Protein AF-A0A918YUW7-F1 (afdb_monomer)

Structure (mmCIF, N/CA/C/O backbone):
data_AF-A0A918YUW7-F1
#
_entry.id   AF-A0A918YUW7-F1
#
loop_
_atom_site.group_PDB
_atom_site.id
_atom_site.type_symbol
_atom_site.label_atom_id
_atom_site.label_alt_id
_atom_site.label_comp_id
_atom_site.label_asym_id
_atom_site.label_entity_id
_atom_site.label_seq_id
_atom_site.pdbx_PDB_ins_code
_atom_site.Cartn_x
_atom_site.Cartn_y
_atom_site.Cartn_z
_atom_site.occupancy
_atom_site.B_iso_or_equiv
_atom_site.auth_seq_id
_atom_site.auth_comp_id
_atom_site.auth_asym_id
_atom_site.auth_atom_id
_atom_site.pdbx_PDB_model_num
ATOM 1 N N . MET A 1 1 ? -1.790 -14.305 -12.168 1.00 85.75 1 MET A N 1
ATOM 2 C CA . MET A 1 1 ? -0.791 -13.575 -11.380 1.00 85.75 1 MET A CA 1
ATOM 3 C C . MET A 1 1 ? -0.393 -14.592 -10.375 1.00 85.75 1 MET A C 1
ATOM 5 O O . MET A 1 1 ? -1.283 -15.193 -9.766 1.00 85.75 1 MET A O 1
ATOM 9 N N . ARG A 1 2 ? 0.893 -14.872 -10.258 1.00 88.38 2 ARG A N 1
ATOM 10 C CA . ARG A 1 2 ? 1.345 -15.746 -9.197 1.00 88.38 2 ARG A CA 1
ATOM 11 C C . ARG A 1 2 ? 1.367 -14.969 -7.886 1.00 88.38 2 ARG A C 1
ATOM 13 O O . ARG A 1 2 ? 1.800 -13.821 -7.850 1.00 88.38 2 ARG A O 1
ATOM 20 N N . TYR A 1 3 ? 0.867 -15.610 -6.840 1.00 91.50 3 TYR A N 1
ATOM 21 C CA . TYR A 1 3 ? 0.920 -15.113 -5.474 1.00 91.50 3 TYR A CA 1
ATOM 22 C C . TYR A 1 3 ? 1.723 -16.105 -4.647 1.00 91.50 3 TYR A C 1
ATOM 24 O O . TYR A 1 3 ? 1.498 -17.315 -4.750 1.00 91.50 3 TYR A O 1
ATOM 32 N N . ASP A 1 4 ? 2.624 -15.596 -3.818 1.00 91.69 4 ASP A N 1
ATOM 33 C CA . ASP A 1 4 ? 3.271 -16.414 -2.801 1.00 91.69 4 ASP A CA 1
ATOM 34 C C . ASP A 1 4 ? 2.297 -16.576 -1.634 1.00 91.69 4 ASP A C 1
ATOM 36 O O . ASP A 1 4 ? 2.107 -15.674 -0.813 1.00 91.69 4 ASP A O 1
ATOM 40 N N . GLU A 1 5 ? 1.601 -17.715 -1.623 1.00 95.81 5 GLU A N 1
ATOM 41 C CA . GLU A 1 5 ? 0.570 -17.984 -0.630 1.00 95.81 5 GLU A CA 1
ATOM 42 C C . GLU A 1 5 ? 1.165 -18.138 0.774 1.00 95.81 5 GLU A C 1
ATOM 44 O O . GLU A 1 5 ? 2.123 -18.874 1.012 1.00 95.81 5 GLU A O 1
ATOM 49 N N . LEU A 1 6 ? 0.542 -17.444 1.716 1.00 97.25 6 LEU A N 1
ATOM 50 C CA . LEU A 1 6 ? 0.850 -17.443 3.133 1.00 97.25 6 LEU A CA 1
ATOM 51 C C . LEU A 1 6 ? -0.225 -18.213 3.889 1.00 97.25 6 LEU A C 1
ATOM 53 O O . LEU A 1 6 ? -1.395 -18.264 3.493 1.00 97.25 6 LEU A O 1
ATOM 57 N N . THR A 1 7 ? 0.130 -18.729 5.063 1.00 98.12 7 THR A N 1
ATOM 58 C CA . THR A 1 7 ? -0.908 -19.122 6.015 1.00 98.12 7 THR A CA 1
ATOM 59 C C . THR A 1 7 ? -1.723 -17.896 6.436 1.00 98.12 7 THR A C 1
ATOM 61 O O . THR A 1 7 ? -1.252 -16.754 6.397 1.00 98.12 7 THR A O 1
ATOM 64 N N . ARG A 1 8 ? -2.962 -18.121 6.887 1.00 96.44 8 ARG A N 1
ATOM 65 C CA . ARG A 1 8 ? -3.827 -17.035 7.368 1.00 96.44 8 ARG A CA 1
ATOM 66 C C . ARG A 1 8 ? -3.148 -16.212 8.467 1.00 96.44 8 ARG A C 1
ATOM 68 O O . ARG A 1 8 ? -3.230 -14.988 8.436 1.00 96.44 8 ARG A O 1
ATOM 75 N N . ASP A 1 9 ? -2.470 -16.867 9.404 1.00 96.81 9 ASP A N 1
ATOM 76 C CA . ASP A 1 9 ? -1.822 -16.199 10.535 1.00 96.81 9 ASP A CA 1
ATOM 77 C C . ASP A 1 9 ? -0.608 -15.372 10.094 1.00 96.81 9 ASP A C 1
ATOM 79 O O . ASP A 1 9 ? -0.442 -14.237 10.543 1.00 96.81 9 ASP A O 1
ATOM 83 N N . GLU A 1 10 ? 0.207 -15.884 9.168 1.00 97.56 10 GLU A N 1
ATOM 84 C CA . GLU A 1 10 ? 1.320 -15.122 8.588 1.00 97.56 10 GLU A CA 1
ATOM 85 C C . GLU A 1 10 ? 0.825 -13.894 7.831 1.00 97.56 10 GLU A C 1
ATOM 87 O O . GLU A 1 10 ? 1.339 -12.795 8.043 1.00 97.56 10 GLU A O 1
ATOM 92 N N . TYR A 1 11 ? -0.205 -14.053 6.997 1.00 98.06 11 TYR A N 1
ATOM 93 C CA . TYR A 1 11 ? -0.814 -12.941 6.275 1.00 98.06 11 TYR A CA 1
ATOM 94 C C . TYR A 1 11 ? -1.344 -11.866 7.234 1.00 98.06 11 TYR A C 1
ATOM 96 O O . TYR A 1 11 ? -1.044 -10.686 7.053 1.00 98.06 11 TYR A O 1
ATOM 104 N N . ARG A 1 12 ? -2.092 -12.249 8.280 1.00 97.75 12 ARG A N 1
ATOM 105 C CA . ARG A 1 12 ? -2.634 -11.287 9.256 1.00 97.75 12 ARG A CA 1
ATOM 106 C C . ARG A 1 12 ? -1.521 -10.528 9.957 1.00 97.75 12 ARG A C 1
ATOM 108 O O . ARG A 1 12 ? -1.591 -9.304 10.056 1.00 97.75 12 ARG A O 1
ATOM 115 N N . ARG A 1 13 ? -0.478 -11.245 10.378 1.00 96.88 13 ARG A N 1
ATOM 116 C CA . ARG A 1 13 ? 0.703 -10.660 11.007 1.00 96.88 13 ARG A CA 1
ATOM 117 C C . ARG A 1 13 ? 1.368 -9.634 10.095 1.00 96.88 13 ARG A C 1
ATOM 119 O O . ARG A 1 13 ? 1.590 -8.504 10.520 1.00 96.88 13 ARG A O 1
ATOM 126 N N . ARG A 1 14 ? 1.623 -9.993 8.832 1.00 96.75 14 ARG A N 1
ATOM 127 C CA . ARG A 1 14 ? 2.257 -9.106 7.843 1.00 96.75 14 ARG A CA 1
ATOM 128 C C . ARG A 1 14 ? 1.384 -7.902 7.484 1.00 96.75 14 ARG A C 1
ATOM 130 O O . ARG A 1 14 ? 1.900 -6.790 7.390 1.00 96.75 14 ARG A O 1
ATOM 137 N N . ALA A 1 15 ? 0.070 -8.089 7.346 1.00 97.75 15 ALA A N 1
ATOM 138 C CA . ALA A 1 15 ? -0.874 -7.002 7.094 1.00 97.75 15 ALA A CA 1
ATOM 139 C C . ALA A 1 15 ? -0.941 -6.015 8.269 1.00 97.75 15 ALA A C 1
ATOM 141 O O . ALA A 1 15 ? -0.876 -4.802 8.055 1.00 97.75 15 ALA A O 1
ATOM 142 N N . ALA A 1 16 ? -1.022 -6.520 9.505 1.00 97.19 16 ALA A N 1
ATOM 143 C CA . ALA A 1 16 ? -0.983 -5.692 10.705 1.00 97.19 16 ALA A CA 1
ATOM 144 C C . ALA A 1 16 ? 0.349 -4.942 10.818 1.00 97.19 16 ALA A C 1
ATOM 146 O O . ALA A 1 16 ? 0.338 -3.724 10.984 1.00 97.19 16 ALA A O 1
ATOM 147 N N . ASP A 1 17 ? 1.479 -5.636 10.648 1.00 95.50 17 ASP A N 1
ATOM 148 C CA . ASP A 1 17 ? 2.809 -5.028 10.700 1.00 95.50 17 ASP A CA 1
ATOM 149 C C . ASP A 1 17 ? 2.957 -3.907 9.675 1.00 95.50 17 ASP A C 1
ATOM 151 O O . ASP A 1 17 ? 3.394 -2.811 10.022 1.00 95.50 17 ASP A O 1
ATOM 155 N N . MET A 1 18 ? 2.528 -4.119 8.433 1.00 95.56 18 MET A N 1
ATOM 156 C CA . MET A 1 18 ? 2.558 -3.076 7.412 1.00 95.56 18 MET A CA 1
ATOM 157 C C . MET A 1 18 ? 1.721 -1.850 7.806 1.00 95.56 18 MET A C 1
ATOM 159 O O . MET A 1 18 ? 2.222 -0.727 7.752 1.00 95.56 18 MET A O 1
ATOM 163 N N . ILE A 1 19 ? 0.470 -2.045 8.238 1.00 96.50 19 ILE A N 1
ATOM 164 C CA . ILE A 1 19 ? -0.403 -0.938 8.659 1.00 96.50 19 ILE A CA 1
ATOM 165 C C . ILE A 1 19 ? 0.218 -0.189 9.845 1.00 96.50 19 ILE A C 1
ATOM 167 O O . ILE A 1 19 ? 0.270 1.037 9.830 1.00 96.50 19 ILE A O 1
ATOM 171 N N . MET A 1 20 ? 0.764 -0.898 10.833 1.00 95.81 20 MET A N 1
ATOM 172 C CA . MET A 1 20 ? 1.404 -0.297 12.008 1.00 95.81 20 MET A CA 1
ATOM 173 C C . MET A 1 20 ? 2.607 0.589 11.668 1.00 95.81 20 MET A C 1
ATOM 175 O O . MET A 1 20 ? 2.855 1.559 12.375 1.00 95.81 20 MET A O 1
ATOM 179 N N . HIS A 1 21 ? 3.353 0.286 10.603 1.00 94.50 21 HIS A N 1
ATOM 180 C CA . HIS A 1 21 ? 4.460 1.139 10.156 1.00 94.50 21 HIS A CA 1
ATOM 181 C C . HIS A 1 21 ? 3.979 2.405 9.442 1.00 94.50 21 HIS A C 1
ATOM 183 O O . HIS A 1 21 ? 4.696 3.406 9.400 1.00 94.50 21 HIS A O 1
ATOM 189 N N . PHE A 1 22 ? 2.774 2.378 8.875 1.00 93.38 22 PHE A N 1
ATOM 190 C CA . PHE A 1 22 ? 2.177 3.537 8.220 1.00 93.38 22 PHE A CA 1
ATOM 191 C C . PHE A 1 22 ? 1.356 4.409 9.170 1.00 93.38 22 PHE A C 1
ATOM 193 O O . PHE A 1 22 ? 1.230 5.607 8.918 1.00 93.38 22 PHE A O 1
ATOM 200 N N . GLU A 1 23 ? 0.825 3.830 10.245 1.00 91.44 23 GLU A N 1
ATOM 201 C CA . GLU A 1 23 ? -0.055 4.497 11.200 1.00 91.44 23 GLU A CA 1
ATOM 202 C C . GLU A 1 23 ? 0.668 4.846 12.510 1.00 91.44 23 GLU A C 1
ATOM 204 O O . GLU A 1 23 ? 1.440 4.069 13.069 1.00 91.44 23 GLU A O 1
ATOM 209 N N . GLY A 1 24 ? 0.388 6.030 13.054 1.00 90.12 24 GLY A N 1
ATOM 210 C CA . GLY A 1 24 ? 0.941 6.450 14.341 1.00 90.12 24 GLY A CA 1
ATOM 211 C C . GLY A 1 24 ? 0.272 5.741 15.523 1.00 90.12 24 GLY A C 1
ATOM 212 O O . GLY A 1 24 ? -0.953 5.670 15.598 1.00 90.12 24 GLY A O 1
ATOM 213 N N . PHE A 1 25 ? 1.068 5.282 16.492 1.00 96.00 25 PHE A N 1
ATOM 214 C CA . PHE A 1 25 ? 0.553 4.698 17.733 1.00 96.00 25 PHE A CA 1
ATOM 215 C C . PHE A 1 25 ? 0.053 5.768 18.711 1.00 96.00 25 PHE A C 1
ATOM 217 O O . PHE A 1 25 ? 0.835 6.600 19.176 1.00 96.00 25 PHE A O 1
ATOM 224 N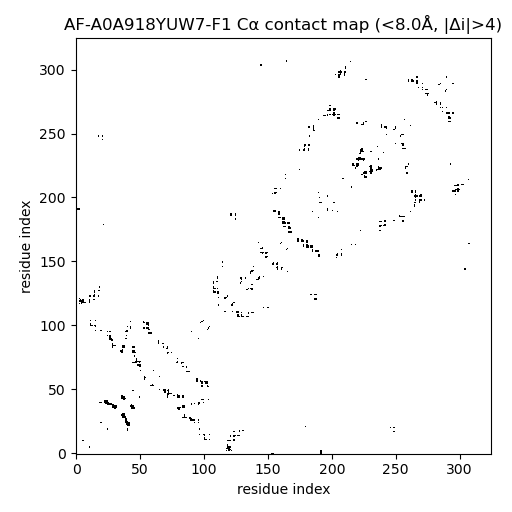 N . HIS A 1 26 ? -1.217 5.669 19.103 1.00 97.56 26 HIS A N 1
ATOM 225 C CA . HIS A 1 26 ? -1.833 6.525 20.115 1.00 97.56 26 HIS A CA 1
ATOM 226 C C . HIS A 1 26 ? -2.340 5.681 21.293 1.00 97.56 26 HIS A C 1
ATOM 228 O O . HIS A 1 26 ? -3.339 4.975 21.161 1.00 97.56 26 HIS A O 1
ATOM 234 N N . PRO A 1 27 ? -1.694 5.732 22.471 1.00 97.75 27 PRO A N 1
ATOM 235 C CA . PRO A 1 27 ? -2.056 4.859 23.587 1.00 97.75 27 PRO A CA 1
ATOM 236 C C . PRO A 1 27 ? -3.403 5.211 24.232 1.00 97.75 27 PRO A C 1
ATOM 238 O O . PRO A 1 27 ? -3.920 4.403 24.990 1.00 97.75 27 PRO A O 1
ATOM 241 N N . ARG A 1 28 ? -3.964 6.399 23.977 1.00 98.19 28 ARG A N 1
ATOM 242 C CA . ARG A 1 28 ? -5.223 6.890 24.563 1.00 98.19 28 ARG A CA 1
ATOM 243 C C . ARG A 1 28 ? -6.201 7.323 23.471 1.00 98.19 28 ARG A C 1
ATOM 245 O O . ARG A 1 28 ? -5.728 7.679 22.388 1.00 98.19 28 ARG A O 1
ATOM 252 N N . PRO A 1 29 ? -7.519 7.333 23.746 1.00 97.69 29 PRO A N 1
ATOM 253 C CA . PRO A 1 29 ? -8.498 7.883 22.823 1.00 97.69 29 PRO A CA 1
ATOM 254 C C . PRO A 1 29 ? -8.162 9.328 22.441 1.00 97.69 29 PRO A C 1
ATOM 256 O O . PRO A 1 29 ? -7.799 10.136 23.297 1.00 97.69 29 PRO A O 1
ATOM 259 N N . TYR A 1 30 ? -8.290 9.652 21.161 1.00 96.38 30 TYR A N 1
ATOM 260 C CA . TYR A 1 30 ? -8.087 10.995 20.628 1.00 96.38 30 TYR A CA 1
ATOM 261 C C . TYR A 1 30 ? -9.037 11.263 19.457 1.00 96.38 30 TYR A C 1
ATOM 263 O O . TYR A 1 30 ? -9.591 10.338 18.858 1.00 96.38 30 TYR A O 1
ATOM 271 N N . ASP A 1 31 ? -9.228 12.544 19.142 1.00 93.25 31 ASP A N 1
ATOM 272 C CA . ASP A 1 31 ? -9.974 12.982 17.964 1.00 93.25 31 ASP A CA 1
ATOM 273 C C . ASP A 1 31 ? -9.000 13.186 16.798 1.00 93.25 31 ASP A C 1
ATOM 275 O O . ASP A 1 31 ? -8.147 14.079 16.826 1.00 93.25 31 ASP A O 1
ATOM 279 N N . ALA A 1 32 ? -9.130 12.353 15.765 1.00 85.25 32 ALA A N 1
ATOM 280 C CA . ALA A 1 32 ? -8.349 12.463 14.534 1.00 85.25 32 ALA A CA 1
ATOM 281 C C . ALA A 1 32 ? -8.868 13.573 13.593 1.00 85.25 32 ALA A C 1
ATOM 283 O O . ALA A 1 32 ? -8.355 13.732 12.486 1.00 85.25 32 ALA A O 1
ATOM 284 N N . ARG A 1 33 ? -9.867 14.355 14.034 1.00 85.12 33 ARG A N 1
ATOM 285 C CA . ARG A 1 33 ? -10.615 15.373 13.277 1.00 85.12 33 ARG A CA 1
ATOM 286 C C . ARG A 1 33 ? -11.435 14.800 12.122 1.00 85.12 33 ARG A C 1
ATOM 288 O O . ARG A 1 33 ? -11.806 15.524 11.201 1.00 85.12 33 ARG A O 1
ATOM 295 N N . ASP A 1 34 ? -11.744 13.510 12.187 1.00 83.31 34 ASP A N 1
ATOM 296 C CA . ASP A 1 34 ? -12.627 12.797 11.260 1.00 83.31 34 ASP A CA 1
ATOM 297 C C . ASP A 1 34 ? -14.014 12.522 11.873 1.00 83.31 34 ASP A C 1
ATOM 299 O O . ASP A 1 34 ? -14.826 11.790 11.301 1.00 83.31 34 ASP A O 1
ATOM 303 N N . GLY A 1 35 ? -14.282 13.109 13.045 1.00 88.88 35 GLY A N 1
ATOM 304 C CA . GLY A 1 35 ? -15.521 12.929 13.792 1.00 88.88 35 GLY A CA 1
ATOM 305 C C . GLY A 1 35 ? -15.604 11.595 14.531 1.00 88.88 35 GLY A C 1
ATOM 306 O O . GLY A 1 35 ? -16.703 11.220 14.948 1.00 88.88 35 GLY A O 1
ATOM 307 N N . LYS A 1 36 ? -14.489 10.871 14.702 1.00 94.06 36 LYS A N 1
ATOM 308 C CA . LYS A 1 36 ? -14.441 9.582 15.402 1.00 94.06 36 LYS A CA 1
ATOM 309 C C . LYS A 1 36 ? -13.457 9.598 16.562 1.00 94.06 36 LYS A C 1
ATOM 311 O O . LYS A 1 36 ? -12.389 10.204 16.506 1.00 94.06 36 LYS A O 1
ATOM 316 N N . ALA A 1 37 ? -13.809 8.858 17.608 1.00 96.62 37 ALA A N 1
ATOM 317 C CA . ALA A 1 37 ? -12.902 8.601 18.715 1.00 96.62 37 ALA A CA 1
ATOM 318 C C . ALA A 1 37 ? -11.975 7.445 18.339 1.00 96.62 37 ALA A C 1
ATOM 320 O O . ALA A 1 37 ? -12.452 6.334 18.092 1.00 96.62 37 ALA A O 1
ATOM 321 N N . THR A 1 38 ? -10.672 7.713 18.299 1.00 97.00 38 THR A N 1
ATOM 322 C CA . THR A 1 38 ? -9.661 6.800 17.750 1.00 97.00 38 THR A CA 1
ATOM 323 C C . THR A 1 38 ? -8.618 6.420 18.803 1.00 97.00 38 THR A C 1
ATOM 325 O O . THR A 1 38 ? -8.287 7.236 19.654 1.00 97.00 38 THR A O 1
ATOM 328 N N . ILE A 1 39 ? -8.091 5.193 18.774 1.00 98.00 39 ILE A N 1
ATOM 329 C CA . ILE A 1 39 ? -7.026 4.701 19.666 1.00 98.00 39 ILE A CA 1
ATOM 330 C C . ILE A 1 39 ? -6.116 3.696 18.936 1.00 98.00 39 ILE A C 1
ATOM 332 O O . ILE A 1 39 ? -6.475 3.130 17.900 1.00 98.00 39 ILE A O 1
ATOM 336 N N . GLY A 1 40 ? -4.923 3.452 19.474 1.00 97.69 40 GLY A N 1
ATOM 337 C CA . GLY A 1 40 ? -3.977 2.467 18.963 1.00 97.69 40 GLY A CA 1
ATOM 338 C C . GLY A 1 40 ? -3.447 2.869 17.592 1.00 97.69 40 GLY A C 1
ATOM 339 O O . GLY A 1 40 ? -2.974 3.990 17.424 1.00 97.69 40 GLY A O 1
ATOM 340 N N . TYR A 1 41 ? -3.541 1.954 16.628 1.00 96.56 41 TYR A N 1
ATOM 341 C CA . TYR A 1 41 ? -3.138 2.171 15.235 1.00 96.56 41 TYR A CA 1
ATOM 342 C C . TYR A 1 41 ? -4.306 2.595 14.334 1.00 96.56 41 TYR A C 1
ATOM 344 O O . TYR A 1 41 ? -4.302 2.272 13.155 1.00 96.56 41 TYR A O 1
ATOM 352 N N . GLY A 1 42 ? -5.319 3.287 14.873 1.00 93.81 42 GLY A N 1
ATOM 353 C CA . GLY A 1 42 ? -6.485 3.769 14.113 1.00 93.81 42 GLY A CA 1
ATOM 354 C C . GLY A 1 42 ? -7.790 2.998 14.369 1.00 93.81 42 GLY A C 1
ATOM 355 O O . GLY A 1 42 ? -8.742 3.085 13.590 1.00 93.81 42 GLY A O 1
ATOM 356 N N . TYR A 1 43 ? -7.869 2.253 15.476 1.00 96.50 43 TYR A N 1
ATOM 357 C CA . TYR A 1 43 ? -9.126 1.669 15.938 1.00 96.50 43 TYR A CA 1
ATOM 358 C C . TYR A 1 43 ? -10.114 2.778 16.300 1.00 96.50 43 TYR A C 1
ATOM 360 O O . TYR A 1 43 ? -9.746 3.702 17.016 1.00 96.50 43 TYR A O 1
ATOM 368 N N . THR A 1 44 ? -11.373 2.669 15.871 1.00 95.88 44 THR A N 1
ATOM 369 C CA . THR A 1 44 ? -12.419 3.660 16.169 1.00 95.88 44 THR A CA 1
ATOM 370 C C . THR A 1 44 ? -13.497 3.074 17.070 1.00 95.88 44 THR A C 1
ATOM 372 O O . THR A 1 44 ? -14.013 1.996 16.782 1.00 95.88 44 THR A O 1
ATOM 375 N N . PHE A 1 45 ? -13.887 3.814 18.112 1.00 96.94 45 PHE A N 1
ATOM 376 C CA . PHE A 1 45 ? -14.958 3.423 19.042 1.00 96.94 45 PHE A CA 1
ATOM 377 C C . PHE A 1 45 ? -16.364 3.530 18.441 1.00 96.94 45 PHE A C 1
ATOM 379 O O . PHE A 1 45 ? -17.330 3.054 19.028 1.00 96.94 45 PHE A O 1
ATOM 386 N N . ASN A 1 46 ? -16.503 4.129 17.255 1.00 95.06 46 ASN A N 1
ATOM 387 C CA . ASN A 1 46 ? -17.758 4.290 16.514 1.00 95.06 46 ASN A CA 1
ATOM 388 C C . ASN A 1 46 ? -18.273 2.968 15.898 1.00 95.06 46 ASN A C 1
ATOM 390 O O . ASN A 1 46 ? -18.708 2.924 14.747 1.00 95.06 46 ASN A O 1
ATOM 394 N N . ARG A 1 47 ? -18.215 1.893 16.682 1.00 93.50 47 ARG A N 1
ATOM 395 C CA . ARG A 1 47 ? -18.675 0.526 16.423 1.00 93.50 47 ARG A CA 1
ATOM 396 C C . ARG A 1 47 ? -19.699 0.147 17.498 1.00 93.50 47 ARG A C 1
ATOM 398 O O . ARG A 1 47 ? -19.888 0.903 18.445 1.00 93.50 47 ARG A O 1
ATOM 405 N N . ASP A 1 48 ? -20.401 -0.955 17.296 1.00 95.75 48 ASP A N 1
ATOM 406 C CA . ASP A 1 48 ? -21.440 -1.490 18.189 1.00 95.75 48 ASP A CA 1
ATOM 407 C C . ASP A 1 48 ? -21.023 -2.783 18.904 1.00 95.75 48 ASP A C 1
ATOM 409 O O . ASP A 1 48 ? -21.846 -3.417 19.556 1.00 95.75 48 ASP A O 1
ATOM 413 N N . ASN A 1 49 ? -19.756 -3.180 18.780 1.00 97.25 49 ASN A N 1
ATOM 414 C CA . ASN A 1 49 ? -19.223 -4.412 19.354 1.00 97.25 49 ASN A CA 1
ATOM 415 C C . ASN A 1 49 ? -17.809 -4.242 19.943 1.00 97.25 49 ASN A C 1
ATOM 417 O O . ASN A 1 49 ? -16.976 -5.144 19.875 1.00 97.25 49 ASN A O 1
ATOM 421 N N . ASN A 1 50 ? -17.506 -3.073 20.509 1.00 98.06 50 ASN A N 1
ATOM 422 C CA . ASN A 1 50 ? -16.217 -2.761 21.117 1.00 98.06 50 ASN A CA 1
ATOM 423 C C . ASN A 1 50 ? -15.822 -3.778 22.199 1.00 98.06 50 ASN A C 1
ATOM 425 O O . ASN A 1 50 ? -14.668 -4.198 22.217 1.00 98.06 50 ASN A O 1
ATOM 429 N N . VAL A 1 51 ? -16.750 -4.201 23.068 1.00 98.12 51 VAL A N 1
ATOM 430 C CA . VAL A 1 51 ? -16.450 -5.201 24.114 1.00 98.12 51 VAL A CA 1
ATOM 431 C C . VAL A 1 51 ? -15.943 -6.507 23.495 1.00 98.12 51 VAL A C 1
ATOM 433 O O . VAL A 1 51 ? -14.878 -6.996 23.865 1.00 98.12 51 VAL A O 1
ATOM 436 N N . GLU A 1 52 ? -16.664 -7.021 22.497 1.00 98.06 52 GLU A N 1
ATOM 437 C CA . GLU A 1 52 ? -16.323 -8.260 21.792 1.00 98.06 52 GLU A CA 1
ATOM 438 C C . GLU A 1 52 ? -14.944 -8.173 21.121 1.00 98.06 52 GLU A C 1
ATOM 440 O O . GLU A 1 52 ? -14.144 -9.106 21.188 1.00 98.06 52 GLU A O 1
ATOM 445 N N . LEU A 1 53 ? -14.647 -7.042 20.477 1.00 97.94 53 LEU A N 1
ATOM 446 C CA . LEU A 1 53 ? -13.384 -6.843 19.771 1.00 97.94 53 LEU A CA 1
ATOM 447 C C . LEU A 1 53 ? -12.191 -6.767 20.727 1.00 97.94 53 LEU A C 1
ATOM 449 O O . LEU A 1 53 ? -11.129 -7.304 20.413 1.00 97.94 53 LEU A O 1
ATOM 453 N N . PHE A 1 54 ? -12.354 -6.137 21.891 1.00 98.38 54 PHE A N 1
ATOM 454 C CA . PHE A 1 54 ? -11.307 -6.093 22.911 1.00 98.38 54 PHE A CA 1
ATOM 455 C C . PHE A 1 54 ? -11.078 -7.469 23.550 1.00 98.38 54 PHE A C 1
ATOM 457 O O . PHE A 1 54 ? -9.924 -7.862 23.726 1.00 98.38 54 PHE A O 1
ATOM 464 N N . ASP A 1 55 ? -12.145 -8.231 23.810 1.00 97.94 55 ASP A N 1
ATOM 465 C CA . ASP A 1 55 ? -12.039 -9.609 24.305 1.00 97.94 55 ASP A CA 1
ATOM 466 C C . ASP A 1 55 ? -11.335 -10.514 23.279 1.00 97.94 55 ASP A C 1
ATOM 468 O O . ASP A 1 55 ? -10.415 -11.256 23.625 1.00 97.94 55 ASP A O 1
ATOM 472 N N . ARG A 1 56 ? -11.691 -10.401 21.991 1.00 97.50 56 ARG A N 1
ATOM 473 C CA . ARG A 1 56 ? -11.046 -11.144 20.894 1.00 97.50 56 ARG A CA 1
ATOM 474 C C . ARG A 1 56 ? -9.564 -10.797 20.738 1.00 97.50 56 ARG A C 1
ATOM 476 O O . ARG A 1 56 ? -8.772 -11.654 20.361 1.00 97.50 56 ARG A O 1
ATOM 483 N N . ALA A 1 57 ? -9.193 -9.554 21.032 1.00 97.69 57 ALA A N 1
ATOM 484 C CA . ALA A 1 57 ? -7.807 -9.103 21.059 1.00 97.69 57 ALA A CA 1
ATOM 485 C C . ALA A 1 57 ? -7.037 -9.562 22.314 1.00 97.69 57 ALA A C 1
ATOM 487 O O . ALA A 1 57 ? -5.867 -9.224 22.459 1.00 97.69 57 ALA A O 1
ATOM 488 N N . GLY A 1 58 ? -7.676 -10.291 23.238 1.00 97.69 58 GLY A N 1
ATOM 489 C CA . GLY A 1 58 ? -7.056 -10.739 24.486 1.00 97.69 58 GLY A CA 1
ATOM 490 C C . GLY A 1 58 ? -6.783 -9.605 25.478 1.00 97.69 58 GLY A C 1
ATOM 491 O O . GLY A 1 58 ? -5.930 -9.742 26.356 1.00 97.69 58 GLY A O 1
ATOM 492 N N . ILE A 1 59 ? -7.471 -8.465 25.349 1.00 98.06 59 ILE A N 1
ATOM 493 C CA . ILE A 1 59 ? -7.261 -7.303 26.214 1.00 98.06 59 ILE A CA 1
ATOM 494 C C . ILE A 1 59 ? -8.125 -7.446 27.466 1.00 98.06 59 ILE A C 1
ATOM 496 O O . ILE A 1 59 ? -9.339 -7.261 27.427 1.00 98.06 59 ILE A O 1
ATOM 500 N N . THR A 1 60 ? -7.488 -7.708 28.607 1.00 96.69 60 THR A N 1
ATOM 501 C CA . THR A 1 60 ? -8.177 -7.732 29.902 1.00 96.69 60 THR A CA 1
ATOM 502 C C . THR A 1 60 ? -8.633 -6.329 30.304 1.00 96.69 60 THR A C 1
ATOM 504 O O . THR A 1 60 ? -7.819 -5.478 30.666 1.00 96.69 60 THR A O 1
ATOM 507 N N . LEU A 1 61 ? -9.944 -6.101 30.262 1.00 96.94 61 LEU A N 1
ATOM 508 C CA . LEU A 1 61 ? -10.595 -4.868 30.707 1.00 96.94 61 LEU A CA 1
ATOM 509 C C . LEU A 1 61 ? -10.961 -4.941 32.194 1.00 96.94 61 LEU A C 1
ATOM 511 O O . LEU A 1 61 ? -11.375 -5.992 32.685 1.00 96.94 61 LEU A O 1
ATOM 515 N N . THR A 1 62 ? -10.883 -3.811 32.901 1.00 98.00 62 THR A N 1
ATOM 516 C CA . THR A 1 62 ? -11.542 -3.688 34.211 1.00 98.00 62 THR A CA 1
ATOM 517 C C . THR A 1 62 ? -13.062 -3.658 34.050 1.00 98.00 62 THR A C 1
ATOM 519 O O . THR A 1 62 ? -13.569 -3.334 32.975 1.00 98.00 62 THR A O 1
ATOM 522 N N . GLU A 1 63 ? -13.802 -3.924 35.129 1.00 97.62 63 GLU A N 1
ATOM 523 C CA . GLU A 1 63 ? -15.271 -3.867 35.108 1.00 97.62 63 GLU A CA 1
ATOM 524 C C . GLU A 1 63 ? -15.787 -2.502 34.623 1.00 97.62 63 GLU A C 1
ATOM 526 O O . GLU A 1 63 ? -16.622 -2.427 33.726 1.00 97.62 63 GLU A O 1
ATOM 531 N N . GLY A 1 64 ? -15.204 -1.408 35.126 1.00 98.06 64 GLY A N 1
ATOM 532 C CA . GLY A 1 64 ? -15.567 -0.056 34.696 1.00 98.06 64 GLY A CA 1
ATOM 533 C C . GLY A 1 64 ? -15.253 0.218 33.220 1.00 98.06 64 GLY A C 1
ATOM 534 O O . GLY A 1 64 ? -16.044 0.860 32.533 1.00 98.06 64 GLY A O 1
ATOM 535 N N . GLN A 1 65 ? -14.133 -0.295 32.696 1.00 98.25 65 GLN A N 1
ATOM 536 C CA . GLN A 1 65 ? -13.805 -0.165 31.271 1.00 98.25 65 GLN A CA 1
ATOM 537 C C . GLN A 1 65 ? -14.770 -0.967 30.397 1.00 98.25 65 GLN A C 1
ATOM 539 O O . GLN A 1 65 ? -15.247 -0.453 29.386 1.00 98.25 65 GLN A O 1
ATOM 544 N N . ARG A 1 66 ? -15.085 -2.204 30.796 1.00 98.38 66 ARG A N 1
ATOM 545 C CA . ARG A 1 66 ? -16.051 -3.061 30.102 1.00 98.38 66 ARG A CA 1
ATOM 546 C C . ARG A 1 66 ? -17.431 -2.410 30.069 1.00 98.38 66 ARG A C 1
ATOM 548 O O . ARG A 1 66 ? -18.033 -2.335 29.001 1.00 98.38 66 ARG A O 1
ATOM 555 N N . GLN A 1 67 ? -17.896 -1.879 31.199 1.00 98.25 67 GLN A N 1
ATOM 556 C CA . GLN A 1 67 ? -19.165 -1.160 31.276 1.00 98.25 67 GLN A CA 1
ATOM 557 C C . GLN A 1 67 ? -19.164 0.087 30.379 1.00 98.25 67 GLN A C 1
ATOM 559 O O . GLN A 1 67 ? -20.140 0.328 29.672 1.00 98.25 67 GLN A O 1
ATOM 564 N N . HIS A 1 68 ? -18.063 0.845 30.339 1.00 98.44 68 HIS A N 1
ATOM 565 C CA . HIS A 1 68 ? -17.940 2.011 29.457 1.00 98.44 68 HIS A CA 1
ATOM 566 C C . HIS A 1 68 ? -18.008 1.632 27.972 1.00 98.44 68 HIS A C 1
ATOM 568 O O . HIS A 1 68 ? -18.716 2.284 27.206 1.00 98.44 68 HIS A O 1
ATOM 574 N N . LEU A 1 69 ? -17.322 0.562 27.554 1.00 98.44 69 LEU A N 1
ATOM 575 C CA . LEU A 1 69 ? -17.414 0.062 26.178 1.00 98.44 69 LEU A CA 1
ATOM 576 C C . LEU A 1 69 ? -18.826 -0.427 25.838 1.00 98.44 69 LEU A C 1
ATOM 578 O O . LEU A 1 69 ? -19.327 -0.097 24.768 1.00 98.44 69 LEU A O 1
ATOM 582 N N . ALA A 1 70 ? -19.499 -1.121 26.758 1.00 98.38 70 ALA A N 1
ATOM 583 C CA . ALA A 1 70 ? -20.883 -1.553 26.565 1.00 98.38 70 ALA A CA 1
ATOM 584 C C . ALA A 1 70 ? -21.849 -0.363 26.396 1.00 98.38 70 ALA A C 1
ATOM 586 O O . ALA A 1 70 ? -22.776 -0.423 25.588 1.00 98.38 70 ALA A O 1
ATOM 587 N N . VAL A 1 71 ? -21.612 0.747 27.109 1.00 98.38 71 VAL A N 1
ATOM 588 C CA . VAL A 1 71 ? -22.366 1.998 26.922 1.00 98.38 71 VAL A CA 1
ATOM 589 C C . VAL A 1 71 ? -22.131 2.586 25.528 1.00 98.38 71 VAL A C 1
ATOM 591 O O . VAL A 1 71 ? -23.088 3.032 24.898 1.00 98.38 71 VAL A O 1
ATOM 594 N N . ILE A 1 72 ? -20.895 2.568 25.017 1.00 98.31 72 ILE A N 1
ATOM 595 C CA . ILE A 1 72 ? -20.601 2.994 23.63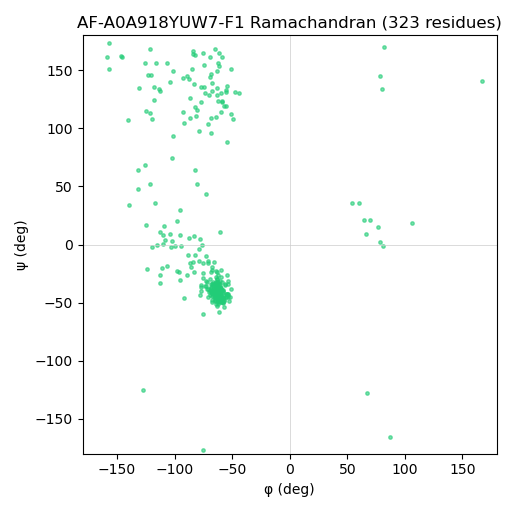6 1.00 98.31 72 ILE A CA 1
ATOM 596 C C . ILE A 1 72 ? -21.336 2.099 22.629 1.00 98.31 72 ILE A C 1
ATOM 598 O O . ILE A 1 72 ? -21.961 2.615 21.700 1.00 98.31 72 ILE A O 1
ATOM 602 N N . ASP A 1 73 ? -21.286 0.781 22.827 1.00 98.31 73 ASP A N 1
ATOM 603 C CA . ASP A 1 73 ? -21.893 -0.211 21.934 1.00 98.31 73 ASP A CA 1
ATOM 604 C C . ASP A 1 73 ? -23.409 -0.004 21.806 1.00 98.31 73 ASP A C 1
ATOM 606 O O . ASP A 1 73 ? -23.947 0.047 20.695 1.00 98.31 73 ASP A O 1
ATOM 610 N N . ALA A 1 74 ? -24.081 0.235 22.936 1.00 98.19 74 ALA A N 1
ATOM 611 C CA . ALA A 1 74 ? -25.516 0.502 22.999 1.00 98.19 74 ALA A CA 1
ATOM 612 C C . ALA A 1 74 ? -25.920 1.921 22.544 1.00 98.19 74 ALA A C 1
ATOM 614 O O . ALA A 1 74 ? -27.099 2.169 22.283 1.00 98.19 74 ALA A O 1
ATOM 615 N N . ALA A 1 75 ? -24.982 2.869 22.454 1.00 98.00 75 ALA A N 1
ATOM 616 C CA . ALA A 1 75 ? -25.287 4.256 22.117 1.00 98.00 75 ALA A CA 1
ATOM 617 C C . ALA A 1 75 ? -25.622 4.453 20.629 1.00 98.00 75 ALA A C 1
ATOM 619 O O . ALA A 1 75 ? -25.127 3.743 19.746 1.00 98.00 75 ALA A O 1
ATOM 620 N N . MET A 1 76 ? -26.404 5.499 20.336 1.00 96.56 76 MET A N 1
ATOM 621 C CA . MET A 1 76 ? -26.691 5.911 18.959 1.00 96.56 76 MET A CA 1
ATOM 622 C C . MET A 1 76 ? -25.404 6.359 18.238 1.00 96.56 76 MET A C 1
ATOM 624 O O . MET A 1 76 ? -24.533 6.960 18.876 1.00 96.56 76 MET A O 1
ATOM 628 N N . PRO A 1 77 ? -25.280 6.181 16.904 1.00 93.19 77 PRO A N 1
ATOM 629 C CA . PRO A 1 77 ? -24.050 6.496 16.167 1.00 93.19 77 PRO A CA 1
ATOM 630 C C . PRO A 1 77 ? -23.476 7.901 16.415 1.00 93.19 77 PRO A C 1
ATOM 632 O O . PRO A 1 77 ? -22.262 8.047 16.539 1.00 93.19 77 PRO A O 1
ATOM 635 N N . GLY A 1 78 ? -24.334 8.922 16.552 1.00 92.69 78 GLY A N 1
ATOM 636 C CA . GLY A 1 78 ? -23.919 10.307 16.819 1.00 92.69 78 GLY A CA 1
ATOM 637 C C . GLY A 1 78 ? -23.369 10.568 18.230 1.00 92.69 78 GLY A C 1
ATOM 638 O O . GLY A 1 78 ? -22.746 11.599 18.455 1.00 92.69 78 GLY A O 1
ATOM 639 N N . GLN A 1 79 ? -23.567 9.647 19.177 1.00 96.12 79 GLN A N 1
ATOM 640 C CA . GLN A 1 79 ? -23.108 9.773 20.569 1.00 96.12 79 GLN A CA 1
ATOM 641 C C . GLN A 1 79 ? -21.784 9.038 20.826 1.00 96.12 79 GLN A C 1
ATOM 643 O O . GLN A 1 79 ? -21.045 9.393 21.746 1.00 96.12 79 GLN A O 1
ATOM 648 N N . ARG A 1 80 ? -21.453 8.035 19.999 1.00 97.31 80 ARG A N 1
ATOM 649 C CA . ARG A 1 80 ? -20.296 7.149 20.211 1.00 97.31 80 ARG A CA 1
ATOM 650 C C . ARG A 1 80 ? -18.960 7.880 20.239 1.00 97.31 80 ARG A C 1
ATOM 652 O O . ARG A 1 80 ? -18.090 7.497 21.009 1.00 97.31 80 ARG A O 1
ATOM 659 N N . THR A 1 81 ? -18.798 8.943 19.452 1.00 97.06 81 THR A N 1
ATOM 660 C CA . THR A 1 81 ? -17.556 9.733 19.444 1.00 97.06 81 THR A CA 1
ATOM 661 C C . THR A 1 81 ? -17.301 10.377 20.802 1.00 97.06 81 THR A C 1
ATOM 663 O O . THR A 1 81 ? -16.230 10.201 21.372 1.00 97.06 81 THR A O 1
ATOM 666 N N . ALA A 1 82 ? -18.291 11.079 21.358 1.00 97.19 82 ALA A N 1
ATOM 667 C CA . ALA A 1 82 ? -18.137 11.751 22.647 1.00 97.19 82 ALA A CA 1
ATOM 668 C C . ALA A 1 82 ? -17.846 10.749 23.776 1.00 97.19 82 ALA A C 1
ATOM 670 O O . ALA A 1 82 ? -16.951 10.978 24.586 1.00 97.19 82 ALA A O 1
ATOM 671 N N . LEU A 1 83 ? -18.549 9.612 23.782 1.00 97.81 83 LEU A N 1
ATOM 672 C CA . LEU A 1 83 ? -18.327 8.538 24.751 1.00 97.81 83 LEU A CA 1
ATOM 673 C C . LEU A 1 83 ? -16.950 7.877 24.575 1.00 97.81 83 LEU A C 1
ATOM 675 O O . LEU A 1 83 ? -16.255 7.624 25.557 1.00 97.81 83 LEU A O 1
ATOM 679 N N . GLY A 1 84 ? -16.522 7.631 23.336 1.00 97.50 84 GLY A N 1
ATOM 680 C CA . GLY A 1 84 ? -15.224 7.034 23.026 1.00 97.50 84 GLY A CA 1
ATOM 681 C C . GLY A 1 84 ? -14.044 7.912 23.443 1.00 97.50 84 GLY A C 1
ATOM 682 O O . GLY A 1 84 ? -13.070 7.399 23.983 1.00 97.50 84 GLY A O 1
ATOM 683 N N . LEU A 1 85 ? -14.142 9.237 23.279 1.00 97.75 85 LEU A N 1
ATOM 684 C CA . LEU A 1 85 ? -13.111 10.181 23.741 1.00 97.75 85 LEU A CA 1
ATOM 685 C C . LEU A 1 85 ? -12.947 10.187 25.268 1.00 97.75 85 LEU A C 1
ATOM 687 O O . LEU A 1 85 ? -11.891 10.563 25.771 1.00 97.75 85 LEU A O 1
ATOM 691 N N . GLN A 1 86 ? -13.976 9.760 26.000 1.00 97.19 86 GLN A N 1
ATOM 692 C CA . GLN A 1 86 ? -13.973 9.659 27.460 1.00 97.19 86 GLN A CA 1
ATOM 693 C C . GLN A 1 86 ? -13.583 8.262 27.962 1.00 97.19 86 GLN A C 1
ATOM 695 O O . GLN A 1 86 ? -13.532 8.052 29.173 1.00 97.19 86 GLN A O 1
ATOM 700 N N . ALA A 1 87 ? -13.320 7.299 27.069 1.00 96.44 87 ALA A N 1
ATOM 701 C CA . ALA A 1 87 ? -13.016 5.933 27.474 1.00 96.44 87 ALA A CA 1
ATOM 702 C C . ALA A 1 87 ? -11.730 5.888 28.326 1.00 96.44 87 ALA A C 1
ATOM 704 O O . ALA A 1 87 ? -10.668 6.309 27.856 1.00 96.44 87 ALA A O 1
ATOM 705 N N . PRO A 1 88 ? -11.771 5.348 29.560 1.00 95.94 88 PRO A N 1
ATOM 706 C CA . PRO A 1 88 ? -10.620 5.310 30.464 1.00 95.94 88 PRO A CA 1
ATOM 707 C C . PRO A 1 88 ? -9.671 4.149 30.114 1.00 95.94 88 PRO A C 1
ATOM 709 O O . PRO A 1 88 ? -9.328 3.316 30.955 1.00 95.94 88 PRO A O 1
ATOM 712 N N . ILE A 1 89 ? -9.274 4.060 28.844 1.00 97.19 89 ILE A N 1
ATOM 713 C CA . ILE A 1 89 ? -8.455 2.984 28.283 1.00 97.19 89 ILE A CA 1
ATOM 714 C C . ILE A 1 89 ? -7.088 3.542 27.897 1.00 97.19 89 ILE A C 1
ATOM 716 O O . ILE A 1 89 ? -6.980 4.570 27.227 1.00 97.19 89 ILE A O 1
ATOM 720 N N . VAL A 1 90 ? -6.035 2.834 28.306 1.00 97.94 90 VAL A N 1
ATOM 721 C CA . VAL A 1 90 ? -4.661 3.085 27.867 1.00 97.94 90 VAL A CA 1
ATOM 722 C C . VAL A 1 90 ? -4.108 1.786 27.297 1.00 97.94 90 VAL A C 1
ATOM 724 O O . VAL A 1 90 ? -3.964 0.813 28.032 1.00 97.94 90 VAL A O 1
ATOM 727 N N . LEU A 1 91 ? -3.814 1.760 25.999 1.00 98.25 91 LEU A N 1
ATOM 728 C CA . LEU A 1 91 ? -3.247 0.590 25.334 1.00 98.25 91 LEU A CA 1
ATOM 729 C C . LEU A 1 91 ? -1.721 0.600 25.418 1.00 98.25 91 LEU A C 1
ATOM 731 O O . LEU A 1 91 ? -1.074 1.635 25.250 1.00 98.25 91 LEU A O 1
ATOM 735 N N . THR A 1 92 ? -1.137 -0.580 25.593 1.00 98.31 92 THR A N 1
ATOM 736 C CA . THR A 1 92 ? 0.251 -0.844 25.200 1.00 98.31 92 THR A CA 1
ATOM 737 C C . THR A 1 92 ? 0.348 -1.004 23.678 1.00 98.31 92 THR A C 1
ATOM 739 O O . THR A 1 92 ? -0.654 -1.218 22.992 1.00 98.31 92 THR A O 1
ATOM 742 N N . ARG A 1 93 ? 1.567 -0.943 23.124 1.00 97.25 93 ARG A N 1
ATOM 743 C CA . ARG A 1 93 ? 1.784 -1.219 21.691 1.00 97.25 93 ARG A CA 1
ATOM 744 C C . ARG A 1 93 ? 1.341 -2.628 21.301 1.00 97.25 93 ARG A C 1
ATOM 746 O O . ARG A 1 93 ? 0.772 -2.781 20.228 1.00 97.25 93 ARG A O 1
ATOM 753 N N . GLN A 1 94 ? 1.574 -3.610 22.175 1.00 97.62 94 GLN A N 1
ATOM 754 C CA . GLN A 1 94 ? 1.162 -4.993 21.945 1.00 97.62 94 GLN A CA 1
ATOM 755 C C . GLN A 1 94 ? -0.364 -5.110 21.904 1.00 97.62 94 GLN A C 1
ATOM 757 O O . GLN A 1 94 ? -0.905 -5.603 20.929 1.00 97.62 94 GLN A O 1
ATOM 762 N N . GLN A 1 95 ? -1.077 -4.533 22.875 1.00 98.38 95 GLN A N 1
ATOM 763 C CA . GLN A 1 95 ? -2.545 -4.548 22.858 1.00 98.38 95 GLN A CA 1
ATOM 764 C C . GLN A 1 95 ? -3.123 -3.827 21.630 1.00 98.38 95 GLN A C 1
ATOM 766 O O . GLN A 1 95 ? -4.096 -4.286 21.043 1.00 98.38 95 GLN A O 1
ATOM 771 N N . ALA A 1 96 ? -2.529 -2.705 21.206 1.00 98.25 96 ALA A N 1
ATOM 772 C CA . ALA A 1 96 ? -2.955 -2.019 19.986 1.00 98.25 96 ALA A CA 1
ATOM 773 C C . ALA A 1 96 ? -2.676 -2.838 18.715 1.00 98.25 96 ALA A C 1
ATOM 775 O O . ALA A 1 96 ? -3.470 -2.774 17.775 1.00 98.25 96 ALA A O 1
ATOM 776 N N . ARG A 1 97 ? -1.575 -3.601 18.690 1.00 97.69 97 ARG A N 1
ATOM 777 C CA . ARG A 1 97 ? -1.291 -4.580 17.638 1.00 97.69 97 ARG A CA 1
ATOM 778 C C . ARG A 1 97 ? -2.350 -5.674 17.632 1.00 97.69 97 ARG A C 1
ATOM 780 O O . ARG A 1 97 ? -2.962 -5.879 16.595 1.00 97.69 97 ARG A O 1
ATOM 787 N N . ASP A 1 98 ? -2.615 -6.315 18.764 1.00 98.06 98 ASP A N 1
ATOM 788 C CA . ASP A 1 98 ? -3.565 -7.430 18.855 1.00 98.06 98 ASP A CA 1
ATOM 789 C C . ASP A 1 98 ? -4.992 -6.982 18.498 1.00 98.06 98 ASP A C 1
ATOM 791 O O . ASP A 1 98 ? -5.718 -7.677 17.787 1.00 98.06 98 ASP A O 1
ATOM 795 N N . LEU A 1 99 ? -5.378 -5.760 18.882 1.00 98.00 99 LEU A N 1
ATOM 796 C CA . LEU A 1 99 ? -6.657 -5.158 18.492 1.00 98.00 99 LEU A CA 1
ATOM 797 C C . LEU A 1 99 ? -6.780 -4.938 16.976 1.00 98.00 99 LEU A C 1
ATOM 799 O O . LEU A 1 99 ? -7.877 -5.042 16.416 1.00 98.00 99 LEU A O 1
ATOM 803 N N . LEU A 1 100 ? -5.670 -4.640 16.298 1.00 97.69 100 LEU A N 1
ATOM 804 C CA . LEU A 1 100 ? -5.622 -4.567 14.842 1.00 97.69 100 LEU A CA 1
ATOM 805 C C . LEU A 1 100 ? -5.623 -5.976 14.231 1.00 97.69 100 LEU A C 1
ATOM 807 O O . LEU A 1 100 ? -6.551 -6.322 13.499 1.00 97.69 100 LEU A O 1
ATOM 811 N N . GLU A 1 101 ? -4.613 -6.775 14.571 1.00 97.62 101 GLU A N 1
ATOM 812 C CA . GLU A 1 101 ? -4.277 -8.077 13.990 1.00 97.62 101 GLU A CA 1
ATOM 813 C C . GLU A 1 101 ? -5.353 -9.133 14.240 1.00 97.62 101 GLU A C 1
ATOM 815 O O . GLU A 1 101 ? -5.743 -9.842 13.319 1.00 97.62 101 GLU A O 1
ATOM 820 N N . LEU A 1 102 ? -5.875 -9.247 15.460 1.00 96.88 102 LEU A N 1
ATOM 821 C CA . LEU A 1 102 ? -6.794 -10.323 15.842 1.00 96.88 102 LEU A CA 1
ATOM 822 C C . LEU A 1 102 ? -8.259 -9.905 15.722 1.00 96.88 102 LEU A C 1
ATOM 824 O O . LEU A 1 102 ? -9.109 -10.738 15.406 1.00 96.88 102 LEU A O 1
ATOM 828 N N . ALA A 1 103 ? -8.561 -8.619 15.913 1.00 96.31 103 ALA A N 1
ATOM 829 C CA . ALA A 1 103 ? -9.944 -8.160 16.015 1.00 96.31 103 ALA A CA 1
ATOM 830 C C . ALA A 1 103 ? -10.428 -7.268 14.865 1.00 96.31 103 ALA A C 1
ATOM 832 O O . ALA A 1 103 ? -11.603 -7.338 14.510 1.00 96.31 103 ALA A O 1
ATOM 833 N N . SER A 1 104 ? -9.570 -6.441 14.257 1.00 95.38 104 SER A N 1
ATOM 834 C CA . SER A 1 104 ? -10.045 -5.385 13.345 1.00 95.38 104 SER A CA 1
ATOM 835 C C . SER A 1 104 ? -9.717 -5.582 11.869 1.00 95.38 104 SER A C 1
ATOM 837 O O . SER A 1 104 ? -10.395 -4.963 11.047 1.00 95.38 104 SER A O 1
ATOM 839 N N . LEU A 1 105 ? -8.721 -6.403 11.517 1.00 94.38 105 LEU A N 1
ATOM 840 C CA . LEU A 1 105 ? -8.274 -6.568 10.126 1.00 94.38 105 LEU A CA 1
ATOM 841 C C . LEU A 1 105 ? -9.412 -6.933 9.166 1.00 94.38 105 LEU A C 1
ATOM 843 O O . LEU A 1 105 ? -9.518 -6.310 8.112 1.00 94.38 105 LEU A O 1
ATOM 847 N N . ASP A 1 106 ? -10.307 -7.843 9.563 1.00 93.38 106 ASP A N 1
ATOM 848 C CA . ASP A 1 106 ? -11.405 -8.357 8.725 1.00 93.38 106 ASP A CA 1
ATOM 849 C C . ASP A 1 106 ? -12.278 -7.238 8.128 1.00 93.38 106 ASP A C 1
ATOM 851 O O . ASP A 1 106 ? -12.764 -7.345 7.001 1.00 93.38 106 ASP A O 1
ATOM 855 N N . ARG A 1 107 ? -12.430 -6.110 8.839 1.00 92.25 107 ARG A N 1
ATOM 856 C CA . ARG A 1 107 ? -13.202 -4.945 8.371 1.00 92.25 107 ARG A CA 1
ATOM 857 C C . ARG A 1 107 ? -12.623 -4.315 7.100 1.00 92.25 107 ARG A C 1
ATOM 859 O O . ARG A 1 107 ? -13.348 -3.660 6.352 1.00 92.25 107 ARG A O 1
ATOM 866 N N . TYR A 1 108 ? -11.327 -4.478 6.871 1.00 94.88 108 TYR A N 1
ATOM 867 C CA . TYR A 1 108 ? -10.597 -3.875 5.761 1.00 94.88 108 TYR A CA 1
ATOM 868 C C . TYR A 1 108 ? -10.329 -4.870 4.626 1.00 94.88 108 TYR A C 1
ATOM 870 O O . TYR A 1 108 ? -9.720 -4.506 3.624 1.00 94.88 108 TYR A O 1
ATOM 878 N N . GLU A 1 109 ? -10.823 -6.106 4.742 1.00 96.19 109 GLU A N 1
ATOM 879 C CA . GLU A 1 109 ? -10.601 -7.157 3.748 1.00 96.19 109 GLU A CA 1
ATOM 880 C C . GLU A 1 109 ? -11.640 -7.190 2.624 1.00 96.19 109 GLU A C 1
ATOM 882 O O . GLU A 1 109 ? -11.437 -7.904 1.650 1.00 96.19 109 GLU A O 1
ATOM 887 N N . ASP A 1 110 ? -12.736 -6.425 2.708 1.00 94.75 110 ASP A N 1
ATOM 888 C CA . ASP A 1 110 ? -13.842 -6.470 1.730 1.00 94.75 110 ASP A CA 1
ATOM 889 C C . ASP A 1 110 ? -13.357 -6.316 0.278 1.00 94.75 110 ASP A C 1
ATOM 891 O O . ASP A 1 110 ? -13.720 -7.112 -0.587 1.00 94.75 110 ASP A O 1
ATOM 895 N N . ALA A 1 111 ? -12.464 -5.359 0.012 1.00 94.12 111 ALA A N 1
ATOM 896 C CA . ALA A 1 111 ? -11.911 -5.170 -1.325 1.00 94.12 111 ALA A CA 1
ATOM 897 C C . ALA A 1 111 ? -11.101 -6.388 -1.802 1.00 94.12 111 ALA A C 1
ATOM 899 O O . ALA A 1 111 ? -11.343 -6.903 -2.893 1.00 94.12 111 ALA A O 1
ATOM 900 N N . ALA A 1 112 ? -10.193 -6.886 -0.961 1.00 96.31 112 ALA A N 1
ATOM 901 C CA . ALA A 1 112 ? -9.375 -8.057 -1.259 1.00 96.31 112 ALA A CA 1
ATOM 902 C C . ALA A 1 112 ? -10.216 -9.337 -1.435 1.00 96.31 112 ALA A C 1
ATOM 904 O O . ALA A 1 112 ? -9.943 -10.147 -2.320 1.00 96.31 112 ALA A O 1
ATOM 905 N N . ASN A 1 113 ? -11.278 -9.492 -0.639 1.00 96.19 113 ASN A N 1
ATOM 906 C CA . ASN A 1 113 ? -12.229 -10.599 -0.722 1.00 96.19 113 ASN A CA 1
ATOM 907 C C . ASN A 1 113 ? -12.999 -10.594 -2.041 1.00 96.19 113 ASN A C 1
ATOM 909 O O . ASN A 1 113 ? -13.110 -11.633 -2.690 1.00 96.19 113 ASN A O 1
ATOM 913 N N . ARG A 1 114 ? -13.496 -9.432 -2.480 1.00 93.94 114 ARG A N 1
ATOM 914 C CA . ARG A 1 114 ? -14.204 -9.316 -3.766 1.00 93.94 114 ARG A CA 1
ATOM 915 C C . ARG A 1 114 ? -13.301 -9.602 -4.959 1.00 93.94 114 ARG A C 1
ATOM 917 O O . ARG A 1 114 ? -13.762 -10.191 -5.930 1.00 93.94 114 ARG A O 1
ATOM 924 N N . MET A 1 115 ? -12.027 -9.232 -4.854 1.00 92.88 115 MET A N 1
ATOM 925 C CA . MET A 1 115 ? -10.996 -9.548 -5.848 1.00 92.88 115 MET A CA 1
ATOM 926 C C . MET A 1 115 ? -10.480 -10.990 -5.740 1.00 92.88 115 MET A C 1
ATOM 928 O O . MET A 1 115 ? -9.678 -11.401 -6.569 1.00 92.88 115 MET A O 1
ATOM 932 N N . ARG A 1 116 ? -10.942 -11.763 -4.745 1.00 94.81 116 ARG A N 1
ATOM 933 C CA . ARG A 1 116 ? -10.556 -13.162 -4.502 1.00 94.81 116 ARG A CA 1
ATOM 934 C C . ARG A 1 116 ? -9.042 -13.360 -4.381 1.00 94.81 116 ARG A C 1
ATOM 936 O O . ARG A 1 116 ? -8.519 -14.384 -4.805 1.00 94.81 116 ARG A O 1
ATOM 943 N N . LEU A 1 117 ? -8.348 -12.387 -3.791 1.00 96.06 117 LEU A N 1
ATOM 944 C CA . LEU A 1 117 ? -6.907 -12.493 -3.574 1.00 96.06 117 LEU A CA 1
ATOM 945 C C . LEU A 1 117 ? -6.626 -13.552 -2.497 1.00 96.06 117 LEU A C 1
ATOM 947 O O . LEU A 1 117 ? -7.230 -13.460 -1.416 1.00 96.06 117 LEU A O 1
ATOM 951 N N . PRO A 1 118 ? -5.734 -14.528 -2.749 1.00 97.12 118 PRO A N 1
ATOM 952 C CA . PRO A 1 118 ? -5.326 -15.489 -1.730 1.00 97.12 118 PRO A CA 1
ATOM 953 C C . PRO A 1 118 ? -4.577 -14.775 -0.601 1.00 97.12 118 PRO A C 1
ATOM 955 O O . PRO A 1 118 ? -4.226 -13.601 -0.714 1.00 97.12 118 PRO A O 1
ATOM 958 N N . TYR A 1 119 ? -4.345 -15.453 0.520 1.00 98.25 119 TYR A N 1
ATOM 959 C CA . TYR A 1 119 ? -3.498 -14.892 1.572 1.00 98.25 119 TYR A CA 1
ATOM 960 C C . TYR A 1 119 ? -2.075 -14.720 1.036 1.00 98.25 119 TYR A C 1
ATOM 962 O O . TYR A 1 119 ? -1.403 -15.705 0.780 1.00 98.25 119 TYR A O 1
ATOM 970 N N . SER A 1 120 ? -1.642 -13.477 0.832 1.00 98.06 120 SER A N 1
ATOM 971 C CA . SER A 1 120 ? -0.322 -13.118 0.300 1.00 98.06 120 SER A CA 1
ATOM 972 C C . SER A 1 120 ? 0.061 -11.695 0.722 1.00 98.06 120 SER A C 1
ATOM 974 O O . SER A 1 120 ? -0.761 -10.960 1.290 1.00 98.06 120 SER A O 1
ATOM 976 N N . ASP A 1 121 ? 1.289 -11.274 0.422 1.00 97.94 121 ASP A N 1
ATOM 977 C CA . ASP A 1 121 ? 1.720 -9.890 0.645 1.00 97.94 121 ASP A CA 1
ATOM 978 C C . ASP A 1 121 ? 0.972 -8.899 -0.265 1.00 97.94 121 ASP A C 1
ATOM 980 O O . ASP A 1 121 ? 0.604 -7.809 0.175 1.00 97.94 121 ASP A O 1
ATOM 984 N N . GLU A 1 122 ? 0.623 -9.286 -1.495 1.00 97.81 122 GLU A N 1
ATOM 985 C CA . GLU A 1 122 ? -0.224 -8.476 -2.377 1.00 97.81 122 GLU A CA 1
ATOM 986 C C . GLU A 1 122 ? -1.614 -8.260 -1.778 1.00 97.81 122 GLU A C 1
ATOM 988 O O . GLU A 1 122 ? -2.142 -7.142 -1.804 1.00 97.81 122 GLU A O 1
ATOM 993 N N . ARG A 1 123 ? -2.203 -9.302 -1.176 1.00 98.00 123 ARG A N 1
ATOM 994 C CA . ARG A 1 123 ? -3.460 -9.162 -0.434 1.00 98.00 123 ARG A CA 1
ATOM 995 C C . ARG A 1 123 ? -3.293 -8.197 0.732 1.00 98.00 123 ARG A C 1
ATOM 997 O O . ARG A 1 123 ? -4.142 -7.323 0.917 1.00 98.00 123 ARG A O 1
ATOM 1004 N N . ALA A 1 124 ? -2.204 -8.319 1.491 1.00 98.19 124 ALA A N 1
ATOM 1005 C CA . ALA A 1 124 ? -1.905 -7.397 2.579 1.00 98.19 124 ALA A CA 1
ATOM 1006 C C . ALA A 1 124 ? -1.818 -5.946 2.069 1.00 98.19 124 ALA A C 1
ATOM 1008 O O . ALA A 1 124 ? -2.353 -5.043 2.716 1.00 98.19 124 ALA A O 1
ATOM 1009 N N . VAL A 1 125 ? -1.222 -5.707 0.893 1.00 97.94 125 VAL A N 1
ATOM 1010 C CA . VAL A 1 125 ? -1.138 -4.369 0.280 1.00 97.94 125 VAL A CA 1
ATOM 1011 C C . VAL A 1 125 ? -2.527 -3.829 -0.053 1.00 97.94 125 VAL A C 1
ATOM 1013 O O . VAL A 1 125 ? -2.838 -2.688 0.301 1.00 97.94 125 VAL A O 1
ATOM 1016 N N . VAL A 1 126 ? -3.407 -4.640 -0.649 1.00 97.06 126 VAL A N 1
ATOM 1017 C CA . VAL A 1 126 ? -4.798 -4.229 -0.919 1.00 97.06 126 VAL A CA 1
ATOM 1018 C C . VAL A 1 126 ? -5.541 -3.885 0.371 1.00 97.06 126 VAL A C 1
AT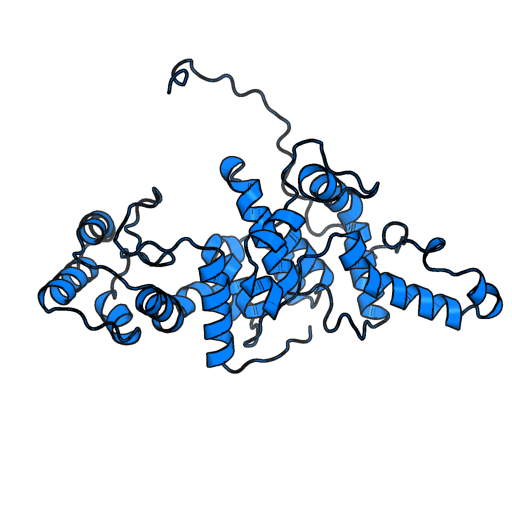OM 1020 O O . VAL A 1 126 ? -6.281 -2.896 0.413 1.00 97.06 126 VAL A O 1
ATOM 1023 N N . VAL A 1 127 ? -5.313 -4.638 1.447 1.00 97.62 127 VAL A N 1
ATOM 1024 C CA . VAL A 1 127 ? -5.888 -4.348 2.767 1.00 97.62 127 VAL A CA 1
ATOM 1025 C C . VAL A 1 127 ? -5.317 -3.064 3.364 1.00 97.62 127 VAL A C 1
ATOM 1027 O O . VAL A 1 127 ? -6.089 -2.247 3.858 1.00 97.62 127 VAL A O 1
ATOM 1030 N N . SER A 1 128 ? -4.012 -2.803 3.246 1.00 96.88 128 SER A N 1
ATOM 1031 C CA . SER A 1 128 ? -3.400 -1.536 3.677 1.00 96.88 128 SER A CA 1
ATOM 1032 C C . SER A 1 128 ? -3.968 -0.331 2.918 1.00 96.88 128 SER A C 1
ATOM 1034 O O . SER A 1 128 ? -4.310 0.693 3.517 1.00 96.88 128 SER A O 1
ATOM 1036 N N . ILE A 1 129 ? -4.147 -0.444 1.601 1.00 94.75 129 ILE A N 1
ATOM 1037 C CA . ILE A 1 129 ? -4.776 0.609 0.795 1.00 94.75 129 ILE A CA 1
ATOM 1038 C C . ILE A 1 129 ? -6.233 0.811 1.233 1.00 94.75 129 ILE A C 1
ATOM 1040 O O . ILE A 1 129 ? -6.681 1.951 1.383 1.00 94.75 129 ILE A O 1
ATOM 1044 N N . THR A 1 130 ? -6.958 -0.279 1.491 1.00 94.75 130 THR A N 1
ATOM 1045 C CA . THR A 1 130 ? -8.345 -0.248 1.977 1.00 94.75 130 THR A CA 1
ATOM 1046 C C . THR A 1 130 ? -8.450 0.366 3.368 1.00 94.75 130 THR A C 1
ATOM 1048 O O . THR A 1 130 ? -9.381 1.128 3.621 1.00 94.75 130 THR A O 1
ATOM 1051 N N . TYR A 1 131 ? -7.479 0.113 4.243 1.00 94.31 131 TYR A N 1
ATOM 1052 C CA . TYR A 1 131 ? -7.358 0.748 5.550 1.00 94.31 131 TYR A CA 1
ATOM 1053 C C . TYR A 1 131 ? -7.263 2.269 5.418 1.00 94.31 131 TYR A C 1
ATOM 1055 O O . TYR A 1 131 ? -8.025 3.007 6.036 1.00 94.31 131 TYR A O 1
ATOM 1063 N N . ASN A 1 132 ? -6.374 2.735 4.539 1.00 91.25 132 ASN A N 1
ATOM 1064 C CA . ASN A 1 132 ? -6.122 4.156 4.335 1.00 91.25 132 ASN A CA 1
ATOM 1065 C C . ASN A 1 132 ? -7.252 4.889 3.595 1.00 91.25 132 ASN A C 1
ATOM 1067 O O . ASN A 1 132 ? -7.505 6.060 3.865 1.00 91.25 132 ASN A O 1
ATOM 1071 N N . ARG A 1 133 ? -7.909 4.235 2.630 1.00 87.50 133 ARG A N 1
ATOM 1072 C CA . ARG A 1 133 ? -8.875 4.891 1.726 1.00 87.50 133 ARG A CA 1
ATOM 1073 C C . ARG A 1 133 ? -10.335 4.558 2.016 1.00 87.50 133 ARG A C 1
ATOM 1075 O O . ARG A 1 133 ? -11.221 5.278 1.556 1.00 87.50 133 ARG A O 1
ATOM 1082 N N . GLY A 1 134 ? -10.590 3.479 2.746 1.00 89.19 134 GLY A N 1
ATOM 1083 C CA . GLY A 1 134 ? -11.908 2.879 2.922 1.00 89.19 134 GLY A CA 1
ATOM 1084 C C . GLY A 1 134 ? -12.348 2.031 1.722 1.00 89.19 134 GLY A C 1
ATOM 1085 O O . GLY A 1 134 ? -12.097 2.379 0.565 1.00 89.19 134 GLY A O 1
ATOM 1086 N N . SER A 1 135 ? -13.075 0.941 2.000 1.00 88.94 135 SER A N 1
ATOM 1087 C CA . SER A 1 135 ? -13.514 -0.031 0.980 1.00 88.94 135 SER A CA 1
ATOM 1088 C C . SER A 1 135 ? -14.283 0.615 -0.177 1.00 88.94 135 SER A C 1
ATOM 1090 O O . SER A 1 135 ? -13.980 0.364 -1.340 1.00 88.94 135 SER A O 1
ATOM 1092 N N . GLY A 1 136 ? -15.196 1.551 0.109 1.00 88.75 136 GLY A N 1
ATOM 1093 C CA . GLY A 1 136 ? -15.974 2.231 -0.934 1.00 88.75 136 GLY A CA 1
ATOM 1094 C C . GLY A 1 136 ? -15.123 2.989 -1.961 1.00 88.75 136 GLY A C 1
ATOM 1095 O O . GLY A 1 136 ? -15.478 3.035 -3.135 1.00 88.75 136 GLY A O 1
ATOM 1096 N N . ARG A 1 137 ? -13.969 3.546 -1.562 1.00 88.56 137 ARG A N 1
ATOM 1097 C CA . ARG A 1 137 ? -13.052 4.229 -2.493 1.00 88.56 137 ARG A CA 1
ATOM 1098 C C . ARG A 1 137 ? -12.235 3.248 -3.326 1.00 88.56 137 ARG A C 1
ATOM 1100 O O . ARG A 1 137 ? -11.945 3.565 -4.474 1.00 88.56 137 ARG A O 1
ATOM 1107 N N . VAL A 1 138 ? -11.860 2.106 -2.750 1.00 90.31 138 VAL A N 1
ATOM 1108 C CA . VAL A 1 138 ? -11.120 1.047 -3.455 1.00 90.31 138 VAL A CA 1
ATOM 1109 C C . VAL A 1 138 ? -12.024 0.327 -4.456 1.00 90.31 138 VAL A C 1
ATOM 1111 O O . VAL A 1 138 ? -11.602 0.017 -5.565 1.00 90.31 138 VAL A O 1
ATOM 1114 N N . LEU A 1 139 ? -13.287 0.100 -4.097 1.00 91.31 139 LEU A N 1
ATOM 1115 C CA . LEU A 1 139 ? -14.262 -0.576 -4.951 1.00 91.31 139 LEU A CA 1
ATOM 1116 C C . LEU A 1 139 ? -14.928 0.347 -5.979 1.00 91.31 139 LEU A C 1
ATOM 1118 O O . LEU A 1 139 ? -15.379 -0.134 -7.017 1.00 91.31 139 LEU A O 1
ATOM 1122 N N . GLY A 1 140 ? -14.966 1.655 -5.726 1.00 89.00 140 GLY A N 1
ATOM 1123 C CA . GLY A 1 140 ? -15.533 2.638 -6.649 1.00 89.00 140 GLY A CA 1
ATOM 1124 C C . GLY A 1 140 ? -14.646 2.964 -7.857 1.00 89.00 140 GLY A C 1
ATOM 1125 O O . GLY A 1 140 ? -13.549 2.429 -8.034 1.00 89.00 140 GLY A O 1
ATOM 1126 N N . ASP A 1 141 ? -15.120 3.909 -8.670 1.00 86.94 141 ASP A N 1
ATOM 1127 C CA . ASP A 1 141 ? -14.501 4.287 -9.952 1.00 86.94 141 ASP A CA 1
ATOM 1128 C C . ASP A 1 141 ? -13.089 4.860 -9.799 1.00 86.94 141 ASP A C 1
ATOM 1130 O O . ASP A 1 141 ? -12.228 4.662 -10.653 1.00 86.94 141 ASP A O 1
ATOM 1134 N N . ALA A 1 142 ? -12.816 5.512 -8.664 1.00 82.00 142 ALA A N 1
ATOM 1135 C CA . ALA A 1 142 ? -11.528 6.138 -8.370 1.00 82.00 142 ALA A CA 1
ATOM 1136 C C . ALA A 1 142 ? -10.343 5.156 -8.369 1.00 82.00 142 ALA A C 1
ATOM 1138 O O . ALA A 1 142 ? -9.203 5.592 -8.513 1.00 82.00 142 ALA A O 1
ATOM 1139 N N . MET A 1 143 ? -10.595 3.859 -8.173 1.00 89.69 143 MET A N 1
ATOM 1140 C CA . MET A 1 143 ? -9.580 2.803 -8.238 1.00 89.69 143 MET A CA 1
ATOM 1141 C C . MET A 1 143 ? -9.952 1.702 -9.236 1.00 89.69 143 MET A C 1
ATOM 1143 O O . MET A 1 143 ? -9.351 0.629 -9.218 1.00 89.69 143 MET A O 1
ATOM 1147 N N . HIS A 1 144 ? -10.895 1.965 -10.148 1.00 91.38 144 HIS A N 1
ATOM 1148 C CA . HIS A 1 144 ? -11.259 1.010 -11.192 1.00 91.38 144 HIS A CA 1
ATOM 1149 C C . HIS A 1 144 ? -10.049 0.531 -12.018 1.00 91.38 144 HIS A C 1
ATOM 1151 O O . HIS A 1 144 ? -9.933 -0.682 -12.176 1.00 91.38 144 HIS A O 1
ATOM 1157 N N . PRO A 1 145 ? -9.096 1.387 -12.456 1.00 92.19 145 PRO A N 1
ATOM 1158 C CA . PRO A 1 145 ? -7.924 0.914 -13.200 1.00 92.19 145 PRO A CA 1
ATOM 1159 C C . PRO A 1 145 ? -7.059 -0.088 -12.426 1.00 92.19 145 PRO A C 1
ATOM 1161 O O . PRO A 1 145 ? -6.582 -1.057 -13.009 1.00 92.19 145 PRO A O 1
ATOM 1164 N N . PHE A 1 146 ? -6.900 0.110 -11.111 1.00 93.94 146 PHE A N 1
ATOM 1165 C CA . PHE A 1 146 ? -6.189 -0.829 -10.241 1.00 93.94 146 PHE A CA 1
ATOM 1166 C C . PHE A 1 146 ? -6.917 -2.173 -10.154 1.00 93.94 146 PHE A C 1
ATOM 1168 O O . PHE A 1 146 ? -6.311 -3.223 -10.345 1.00 93.94 146 PHE A O 1
ATOM 1175 N N . ARG A 1 147 ? -8.235 -2.146 -9.926 1.00 93.62 147 ARG A N 1
ATOM 1176 C CA . ARG A 1 147 ? -9.042 -3.371 -9.862 1.00 93.62 147 ARG A CA 1
ATOM 1177 C C . ARG A 1 147 ? -9.050 -4.125 -11.185 1.00 93.62 147 ARG A C 1
ATOM 1179 O O . ARG A 1 147 ? -8.831 -5.327 -11.191 1.00 93.62 147 ARG A O 1
ATOM 1186 N N . ALA A 1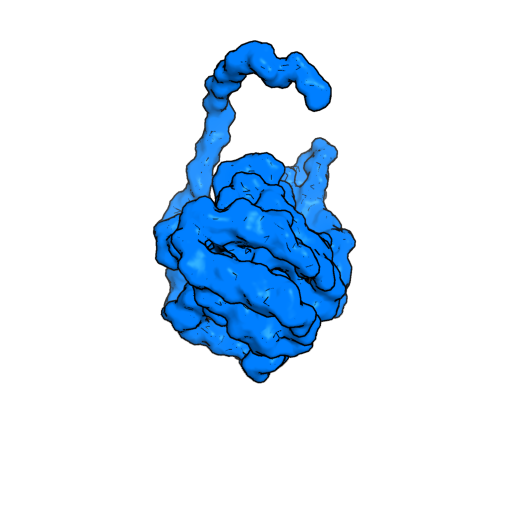 148 ? -9.237 -3.412 -12.293 1.00 93.62 148 ALA A N 1
ATOM 1187 C CA . ALA A 1 148 ? -9.208 -3.989 -13.629 1.00 93.62 148 ALA A CA 1
ATOM 1188 C C . ALA A 1 148 ? -7.846 -4.628 -13.937 1.00 93.62 148 ALA A C 1
ATOM 1190 O O . ALA A 1 148 ? -7.800 -5.666 -14.583 1.00 93.62 148 ALA A O 1
ATOM 1191 N N . ALA A 1 149 ? -6.742 -4.041 -13.460 1.00 95.38 149 ALA A N 1
ATOM 1192 C CA . ALA A 1 149 ? -5.420 -4.643 -13.594 1.00 95.38 149 ALA A CA 1
ATOM 1193 C C . ALA A 1 149 ? -5.304 -5.968 -12.827 1.00 95.38 149 ALA A C 1
ATOM 1195 O O . ALA A 1 149 ? -4.816 -6.943 -13.384 1.00 95.38 149 ALA A O 1
ATOM 1196 N N . LEU A 1 150 ? -5.815 -6.038 -11.593 1.00 94.44 150 LEU A N 1
ATOM 1197 C CA . LEU A 1 150 ? -5.850 -7.289 -10.829 1.00 94.44 150 LEU A CA 1
ATOM 1198 C C . LEU A 1 150 ? -6.743 -8.353 -11.490 1.00 94.44 150 LEU A C 1
ATOM 1200 O O . LEU A 1 150 ? -6.335 -9.502 -11.614 1.00 94.44 150 LEU A O 1
ATOM 1204 N N . GLU A 1 151 ? -7.933 -7.968 -11.960 1.00 92.75 151 GLU A N 1
ATOM 1205 C CA . GLU A 1 151 ? -8.884 -8.861 -12.642 1.00 92.75 151 GLU A CA 1
ATOM 1206 C C . GLU A 1 151 ? -8.337 -9.411 -13.973 1.00 92.75 151 GLU A C 1
ATOM 1208 O O . GLU A 1 151 ? -8.669 -10.530 -14.358 1.00 92.75 151 GLU A O 1
ATOM 1213 N N . GLN A 1 152 ? -7.505 -8.634 -14.672 1.00 93.38 152 GLN A N 1
ATOM 1214 C CA . GLN A 1 152 ? -6.913 -8.987 -15.970 1.00 93.38 152 GLN A CA 1
ATOM 1215 C C . GLN A 1 152 ? -5.517 -9.591 -15.865 1.00 93.38 152 GLN A C 1
ATOM 1217 O O . GLN A 1 152 ? -4.864 -9.767 -16.891 1.00 93.38 152 GLN A O 1
ATOM 1222 N N . ASP A 1 153 ? -5.055 -9.885 -14.653 1.00 93.81 153 ASP A N 1
ATOM 1223 C CA . ASP A 1 153 ? -3.725 -10.436 -14.443 1.00 93.81 153 ASP A CA 1
ATOM 1224 C C . ASP A 1 153 ? -2.570 -9.533 -14.943 1.00 93.81 153 ASP A C 1
ATOM 1226 O O . ASP A 1 153 ? -1.543 -9.969 -15.458 1.00 93.81 153 ASP A O 1
ATOM 1230 N N . ASP A 1 154 ? -2.747 -8.221 -14.809 1.00 96.06 154 ASP A N 1
ATOM 1231 C CA . ASP A 1 154 ? -1.811 -7.202 -15.276 1.00 96.06 154 ASP A CA 1
ATOM 1232 C C . ASP A 1 154 ? -1.003 -6.652 -14.089 1.00 96.06 154 ASP A C 1
ATOM 1234 O O . ASP A 1 154 ? -1.265 -5.557 -13.578 1.00 96.06 154 ASP A O 1
ATOM 1238 N N . ARG A 1 155 ? -0.037 -7.448 -13.602 1.00 97.56 155 ARG A N 1
ATOM 1239 C CA . ARG A 1 155 ? 0.802 -7.113 -12.430 1.00 97.56 155 ARG A CA 1
ATOM 1240 C C . ARG A 1 155 ? 1.526 -5.778 -12.599 1.00 97.56 155 ARG A C 1
ATOM 1242 O O . ARG A 1 155 ? 1.531 -4.965 -11.675 1.00 97.56 155 ARG A O 1
ATOM 1249 N N . ALA A 1 156 ? 2.087 -5.534 -13.784 1.00 98.00 156 ALA A N 1
ATOM 1250 C CA . ALA A 1 156 ? 2.805 -4.302 -14.091 1.00 98.00 156 ALA A CA 1
ATOM 1251 C C . ALA A 1 156 ? 1.888 -3.074 -13.985 1.00 98.00 156 ALA A C 1
ATOM 1253 O O . ALA A 1 156 ? 2.249 -2.083 -13.344 1.00 98.00 156 ALA A O 1
ATOM 1254 N N . GLU A 1 157 ? 0.677 -3.137 -14.551 1.00 97.75 157 GLU A N 1
ATOM 1255 C CA . GLU A 1 157 ? -0.305 -2.062 -14.401 1.00 97.75 157 GLU A CA 1
ATOM 1256 C C . GLU A 1 157 ? -0.753 -1.903 -12.943 1.00 97.75 157 GLU A C 1
ATOM 1258 O O . GLU A 1 157 ? -0.834 -0.776 -12.457 1.00 97.75 157 GLU A O 1
ATOM 1263 N N . ALA A 1 158 ? -1.013 -2.995 -12.218 1.00 97.50 158 ALA A N 1
ATOM 1264 C CA . ALA A 1 158 ? -1.418 -2.931 -10.814 1.00 97.50 158 ALA A CA 1
ATOM 1265 C C . ALA A 1 158 ? -0.349 -2.232 -9.953 1.00 97.50 158 ALA A C 1
ATOM 1267 O O . ALA A 1 158 ? -0.673 -1.315 -9.192 1.00 97.50 158 ALA A O 1
ATOM 1268 N N . TRP A 1 159 ? 0.926 -2.584 -10.145 1.00 98.31 159 TRP A N 1
ATOM 1269 C CA . TRP A 1 159 ? 2.066 -1.935 -9.495 1.00 98.31 159 TRP A CA 1
ATOM 1270 C C . TRP A 1 159 ? 2.124 -0.433 -9.793 1.00 98.31 159 TRP A C 1
ATOM 1272 O O . TRP A 1 159 ? 2.265 0.386 -8.879 1.00 98.31 159 TRP A O 1
ATOM 1282 N N . TYR A 1 160 ? 1.946 -0.050 -11.061 1.00 97.94 160 TYR A N 1
ATOM 1283 C CA . TYR A 1 160 ? 1.903 1.352 -11.471 1.00 97.94 160 TYR A CA 1
ATOM 1284 C C . TYR A 1 160 ? 0.764 2.115 -10.790 1.00 97.94 160 TYR A C 1
ATOM 1286 O O . TYR A 1 160 ? 0.972 3.210 -10.256 1.00 97.94 160 TYR A O 1
ATOM 1294 N N . GLN A 1 161 ? -0.431 1.524 -10.754 1.00 96.19 161 GLN A N 1
ATOM 1295 C CA . GLN A 1 161 ? -1.592 2.144 -10.129 1.00 96.19 161 GLN A CA 1
ATOM 1296 C C . GLN A 1 161 ? -1.374 2.352 -8.626 1.00 96.19 161 GLN A C 1
ATOM 1298 O O . GLN A 1 161 ? -1.722 3.419 -8.107 1.00 96.19 161 GLN A O 1
ATOM 1303 N N . ILE A 1 162 ? -0.747 1.397 -7.927 1.00 96.50 162 ILE A N 1
ATOM 1304 C CA . ILE A 1 162 ? -0.360 1.554 -6.518 1.00 96.50 162 ILE A CA 1
ATOM 1305 C C . ILE A 1 162 ? 0.632 2.713 -6.384 1.00 96.50 162 ILE A C 1
ATOM 1307 O O . ILE A 1 162 ? 0.337 3.686 -5.684 1.00 96.50 162 ILE A O 1
ATOM 1311 N N . ARG A 1 163 ? 1.767 2.644 -7.090 1.00 96.12 163 ARG A N 1
ATOM 1312 C CA . ARG A 1 163 ? 2.895 3.573 -6.925 1.00 96.12 163 ARG A CA 1
ATOM 1313 C C . ARG A 1 163 ? 2.546 5.016 -7.290 1.00 96.12 163 ARG A C 1
ATOM 1315 O O . ARG A 1 163 ? 2.937 5.937 -6.573 1.00 96.12 163 ARG A O 1
ATOM 1322 N N . TYR A 1 164 ? 1.808 5.229 -8.380 1.00 92.94 164 TYR A N 1
ATOM 1323 C CA . TYR A 1 164 ? 1.658 6.558 -8.981 1.00 92.94 164 TYR A CA 1
ATOM 1324 C C . TYR A 1 164 ? 0.248 7.150 -8.895 1.00 92.94 164 TYR A C 1
ATOM 1326 O O . TYR A 1 164 ? 0.127 8.376 -8.838 1.00 92.94 164 TYR A O 1
ATOM 1334 N N . ASN A 1 165 ? -0.805 6.327 -8.808 1.00 86.31 165 ASN A N 1
ATOM 1335 C CA . ASN A 1 165 ? -2.194 6.797 -8.940 1.00 86.31 165 ASN A CA 1
ATOM 1336 C C . ASN A 1 165 ? -3.091 6.545 -7.709 1.00 86.31 165 ASN A C 1
ATOM 1338 O O . ASN A 1 165 ? -4.227 7.016 -7.669 1.00 86.31 165 ASN A O 1
ATOM 1342 N N . SER A 1 166 ? -2.589 5.894 -6.652 1.00 80.19 166 SER A N 1
ATOM 1343 C CA . SER A 1 166 ? -3.397 5.512 -5.476 1.00 80.19 166 SER A CA 1
ATOM 1344 C C . SER A 1 166 ? -3.298 6.459 -4.263 1.00 80.19 166 SER A C 1
ATOM 1346 O O . SER A 1 166 ? -3.663 6.074 -3.146 1.00 80.19 166 SER A O 1
ATOM 1348 N N . TRP A 1 167 ? -2.870 7.716 -4.431 1.00 69.25 167 TRP A N 1
ATOM 1349 C CA . TRP A 1 167 ? -2.530 8.641 -3.325 1.00 69.25 167 TRP A CA 1
ATOM 1350 C C . TRP A 1 167 ? -3.610 9.684 -2.944 1.00 69.25 167 TRP A C 1
ATOM 1352 O O . TRP A 1 167 ? -3.435 10.391 -1.961 1.00 69.25 167 TRP A O 1
ATOM 1362 N N . GLY A 1 168 ? -4.766 9.734 -3.619 1.00 65.06 168 GLY A N 1
ATOM 1363 C CA . GLY A 1 168 ? -5.932 10.535 -3.181 1.00 65.06 168 GLY A CA 1
ATOM 1364 C C . GLY A 1 168 ? -5.905 11.988 -3.673 1.00 65.06 168 GLY A C 1
ATOM 1365 O O . GLY A 1 168 ? -5.176 12.294 -4.605 1.00 65.06 168 GLY A O 1
ATOM 1366 N N . THR A 1 169 ? -6.737 12.873 -3.103 1.00 56.53 169 THR A N 1
ATOM 1367 C CA . THR A 1 169 ? -6.902 14.271 -3.576 1.00 56.53 169 THR A CA 1
ATOM 1368 C C . THR A 1 169 ? -6.451 15.345 -2.574 1.00 56.53 169 THR A C 1
ATOM 1370 O O . THR A 1 169 ? -6.570 16.530 -2.873 1.00 56.53 169 THR A O 1
ATOM 1373 N N . SER A 1 170 ? -5.957 14.974 -1.384 1.00 66.00 170 SER A N 1
ATOM 1374 C CA . SER A 1 170 ? -5.441 15.941 -0.397 1.00 66.00 170 SER A CA 1
ATOM 1375 C C . SER A 1 170 ? -4.009 16.334 -0.751 1.00 66.00 170 SER A C 1
ATOM 1377 O O . SER A 1 170 ? -3.091 15.529 -0.611 1.00 66.00 170 SER A O 1
ATOM 1379 N N . SER A 1 171 ? -3.800 17.580 -1.182 1.00 64.00 171 SER A N 1
ATOM 1380 C CA . SER A 1 171 ? -2.458 18.111 -1.463 1.00 64.00 171 SER A CA 1
ATOM 1381 C C . SER A 1 171 ? -1.606 18.293 -0.202 1.00 64.00 171 SER A C 1
ATOM 1383 O O . SER A 1 171 ? -0.382 18.268 -0.290 1.00 64.00 171 SER A O 1
ATOM 1385 N N . ARG A 1 172 ? -2.232 18.442 0.977 1.00 66.38 172 ARG A N 1
ATOM 1386 C CA . ARG A 1 172 ? -1.529 18.632 2.259 1.00 66.38 172 ARG A CA 1
ATOM 1387 C C . ARG A 1 172 ? -0.755 17.388 2.696 1.00 66.38 172 ARG A C 1
ATOM 1389 O O . ARG A 1 172 ? 0.326 17.521 3.257 1.00 66.38 172 ARG A O 1
ATOM 1396 N N . ASP A 1 173 ? -1.278 16.206 2.379 1.00 77.25 173 ASP A N 1
ATOM 1397 C CA . ASP A 1 173 ? -0.723 14.917 2.815 1.00 77.25 173 ASP A CA 1
ATOM 1398 C C . ASP A 1 173 ? -0.064 14.139 1.664 1.00 77.25 173 ASP A C 1
ATOM 1400 O O . ASP A 1 173 ? 0.399 13.012 1.853 1.00 77.25 173 ASP A O 1
ATOM 1404 N N . GLU A 1 174 ? -0.004 14.737 0.466 1.00 83.38 174 GLU A N 1
ATOM 1405 C CA . GLU A 1 174 ? 0.432 14.084 -0.776 1.00 83.38 174 GLU A CA 1
ATOM 1406 C C . GLU A 1 174 ? 1.808 13.420 -0.620 1.00 83.38 174 GLU A C 1
ATOM 1408 O O . GLU A 1 174 ? 1.970 12.257 -0.986 1.00 83.38 174 GLU A O 1
ATOM 1413 N N . ALA A 1 175 ? 2.781 14.107 -0.013 1.00 85.06 175 ALA A N 1
ATOM 1414 C CA . ALA A 1 175 ? 4.125 13.563 0.189 1.00 85.06 175 ALA A CA 1
ATOM 1415 C C . ALA A 1 175 ? 4.125 12.307 1.081 1.00 85.06 175 ALA A C 1
ATOM 1417 O O . ALA A 1 175 ? 4.759 11.303 0.750 1.00 85.06 175 ALA A O 1
ATOM 1418 N N . GLY A 1 176 ? 3.385 12.338 2.196 1.00 87.94 176 GLY A N 1
ATOM 1419 C CA . GLY A 1 176 ? 3.266 11.203 3.114 1.00 87.94 176 GLY A CA 1
ATOM 1420 C C . GLY A 1 176 ? 2.559 10.011 2.468 1.00 87.94 176 GLY A C 1
ATOM 1421 O O . GLY A 1 176 ? 3.019 8.875 2.586 1.00 87.94 176 GLY A O 1
ATOM 1422 N N . LEU A 1 177 ? 1.490 10.276 1.712 1.00 89.50 177 LEU A N 1
ATOM 1423 C CA . LEU A 1 177 ? 0.733 9.249 0.997 1.00 89.50 177 LEU A CA 1
ATOM 1424 C C . LEU A 1 177 ? 1.554 8.619 -0.130 1.00 89.50 177 LEU A C 1
ATOM 1426 O O . LEU A 1 177 ? 1.567 7.398 -0.262 1.00 89.50 177 LEU A O 1
ATOM 1430 N N . ARG A 1 178 ? 2.293 9.413 -0.909 1.00 91.31 178 ARG A N 1
ATOM 1431 C CA . ARG A 1 178 ? 3.177 8.897 -1.964 1.00 91.31 178 ARG A CA 1
ATOM 1432 C C . ARG A 1 178 ? 4.327 8.066 -1.409 1.00 91.31 178 ARG A C 1
ATOM 1434 O O . ARG A 1 178 ? 4.628 7.017 -1.968 1.00 91.31 178 ARG A O 1
ATOM 1441 N N . LYS A 1 179 ? 4.916 8.478 -0.282 1.00 93.12 179 LYS A N 1
ATOM 1442 C CA . LYS A 1 179 ? 5.927 7.689 0.437 1.00 93.12 179 LYS A CA 1
ATOM 1443 C C . LYS A 1 179 ? 5.384 6.307 0.824 1.00 93.12 179 LYS A C 1
ATOM 1445 O O . LYS A 1 179 ? 6.028 5.299 0.543 1.00 93.12 179 LYS A O 1
ATOM 1450 N N . ARG A 1 180 ? 4.174 6.256 1.401 1.00 94.88 180 ARG A N 1
ATOM 1451 C CA . ARG A 1 180 ? 3.467 5.001 1.713 1.00 94.88 180 ARG A CA 1
ATOM 1452 C C . ARG A 1 180 ? 3.226 4.160 0.458 1.00 94.88 180 ARG A C 1
ATOM 1454 O O . ARG A 1 180 ? 3.563 2.983 0.461 1.00 94.88 180 ARG A O 1
ATOM 1461 N N . ARG A 1 181 ? 2.710 4.758 -0.624 1.00 95.44 181 ARG A N 1
ATOM 1462 C CA . ARG A 1 181 ? 2.468 4.054 -1.898 1.00 95.44 181 ARG A CA 1
ATOM 1463 C C . ARG A 1 181 ? 3.738 3.504 -2.539 1.00 95.44 181 ARG A C 1
ATOM 1465 O O . ARG A 1 181 ? 3.683 2.437 -3.136 1.00 95.44 181 ARG A O 1
ATOM 1472 N N . GLY A 1 182 ? 4.873 4.184 -2.388 1.00 96.44 182 GLY A N 1
ATOM 1473 C CA . GLY A 1 182 ? 6.172 3.666 -2.817 1.00 96.44 182 GLY A CA 1
ATOM 1474 C C . GLY A 1 182 ? 6.550 2.372 -2.093 1.00 96.44 182 GLY A C 1
ATOM 1475 O O . GLY A 1 182 ? 6.960 1.414 -2.741 1.00 96.44 182 GLY A O 1
ATOM 1476 N N . MET A 1 183 ? 6.354 2.321 -0.770 1.00 98.06 183 MET A N 1
ATOM 1477 C CA . MET A 1 183 ? 6.599 1.106 0.016 1.00 98.06 183 MET A CA 1
ATOM 1478 C C . MET A 1 183 ? 5.576 0.004 -0.284 1.00 98.06 183 MET A C 1
ATOM 1480 O O . MET A 1 183 ? 5.956 -1.137 -0.503 1.00 98.06 183 MET A O 1
ATOM 1484 N N . GLU A 1 184 ? 4.288 0.331 -0.379 1.00 98.25 184 GLU A N 1
ATOM 1485 C CA . GLU A 1 184 ? 3.254 -0.643 -0.756 1.00 98.25 184 GLU A CA 1
ATOM 1486 C C . GLU A 1 184 ? 3.488 -1.232 -2.155 1.00 98.25 184 GLU A C 1
ATOM 1488 O O . GLU A 1 184 ? 3.294 -2.426 -2.345 1.00 98.25 184 GLU A O 1
ATOM 1493 N N . ALA A 1 185 ? 3.957 -0.437 -3.121 1.00 98.19 185 ALA A N 1
ATOM 1494 C CA . ALA A 1 185 ? 4.334 -0.939 -4.442 1.00 98.19 185 ALA A CA 1
ATOM 1495 C C . ALA A 1 185 ? 5.586 -1.829 -4.395 1.00 98.19 185 ALA A C 1
ATOM 1497 O O . ALA A 1 185 ? 5.682 -2.783 -5.163 1.00 98.19 185 ALA A O 1
ATOM 1498 N N . GLN A 1 186 ? 6.542 -1.542 -3.503 1.00 98.12 186 GLN A N 1
ATOM 1499 C CA . GLN A 1 186 ? 7.700 -2.413 -3.289 1.00 98.12 186 GLN A CA 1
ATOM 1500 C C . GLN A 1 186 ? 7.283 -3.770 -2.711 1.00 98.12 186 GLN A C 1
ATOM 1502 O O . GLN A 1 186 ? 7.766 -4.792 -3.183 1.00 98.12 186 GLN A O 1
ATOM 1507 N N . ILE A 1 187 ? 6.365 -3.778 -1.741 1.00 98.00 187 ILE A N 1
ATOM 1508 C CA . ILE A 1 187 ? 5.824 -5.005 -1.137 1.00 98.00 187 ILE A CA 1
ATOM 1509 C C . ILE A 1 187 ? 4.974 -5.784 -2.149 1.00 98.00 187 ILE A C 1
ATOM 1511 O O . ILE A 1 187 ? 5.087 -6.999 -2.227 1.00 98.00 187 ILE A O 1
ATOM 1515 N N . PHE A 1 188 ? 4.152 -5.092 -2.947 1.00 98.06 188 PHE A N 1
ATOM 1516 C CA . PHE A 1 188 ? 3.358 -5.723 -4.006 1.00 98.06 188 PHE A CA 1
ATOM 1517 C C . PHE A 1 188 ? 4.242 -6.350 -5.090 1.00 98.06 188 PHE A C 1
ATOM 1519 O O . PHE A 1 188 ? 3.886 -7.386 -5.628 1.00 98.06 188 PHE A O 1
ATOM 1526 N N . GLY A 1 189 ? 5.383 -5.726 -5.400 1.00 97.50 189 GLY A N 1
ATOM 1527 C CA . GLY A 1 189 ? 6.348 -6.214 -6.380 1.00 97.50 189 GLY A CA 1
ATOM 1528 C C . GLY A 1 189 ? 5.957 -5.899 -7.827 1.00 97.50 189 GLY A C 1
ATOM 1529 O O . GLY A 1 189 ? 4.824 -6.097 -8.255 1.00 97.50 189 GLY A O 1
ATOM 1530 N N . LEU A 1 190 ? 6.914 -5.395 -8.611 1.00 98.19 190 LEU A N 1
ATOM 1531 C CA . LEU A 1 190 ? 6.726 -5.211 -10.060 1.00 98.19 190 LEU A CA 1
ATOM 1532 C C . LEU A 1 190 ? 6.806 -6.547 -10.814 1.00 98.19 190 LEU A C 1
ATOM 1534 O O . LEU A 1 190 ? 6.173 -6.705 -11.853 1.00 98.19 190 LEU A O 1
ATOM 1538 N N . TYR A 1 191 ? 7.569 -7.486 -10.257 1.00 97.19 191 TYR A N 1
ATOM 1539 C CA . TYR A 1 191 ? 7.817 -8.813 -10.806 1.00 97.19 191 TYR A CA 1
ATOM 1540 C C . TYR A 1 191 ? 7.242 -9.883 -9.874 1.00 97.19 191 TYR A C 1
ATOM 1542 O O . TYR A 1 191 ? 7.064 -9.622 -8.679 1.00 97.19 191 TYR A O 1
ATOM 1550 N N . GLU A 1 192 ? 6.950 -11.064 -10.409 1.00 94.19 192 GLU A N 1
ATOM 1551 C CA . GLU A 1 192 ? 6.715 -12.279 -9.625 1.00 94.19 192 GLU A CA 1
ATOM 1552 C C . GLU A 1 192 ? 8.018 -12.713 -8.945 1.00 94.19 192 GLU A C 1
ATOM 1554 O O . GLU A 1 192 ? 8.047 -12.913 -7.737 1.00 94.19 192 GLU A O 1
ATOM 1559 N N . ASP A 1 193 ? 9.116 -12.761 -9.705 1.00 93.88 193 ASP A N 1
ATOM 1560 C CA . ASP A 1 193 ? 10.462 -12.992 -9.182 1.00 93.88 193 ASP A CA 1
ATOM 1561 C C . ASP A 1 193 ? 11.480 -12.101 -9.919 1.00 93.88 193 ASP A C 1
ATOM 1563 O O . ASP A 1 193 ? 11.833 -12.376 -11.071 1.00 93.88 193 ASP A O 1
ATOM 1567 N N . PRO A 1 194 ? 12.009 -11.041 -9.277 1.00 92.62 194 PRO A N 1
ATOM 1568 C CA . PRO A 1 194 ? 12.960 -10.135 -9.916 1.00 92.62 194 PRO A CA 1
ATOM 1569 C C . PRO A 1 194 ? 14.304 -10.796 -10.268 1.00 92.62 194 PRO A C 1
ATOM 1571 O O . PRO A 1 194 ? 15.064 -10.215 -11.042 1.00 92.62 194 PRO A O 1
ATOM 1574 N N . GLN A 1 195 ? 14.624 -11.976 -9.722 1.00 92.94 195 GLN A N 1
ATOM 1575 C CA . GLN A 1 195 ? 15.826 -12.736 -10.088 1.00 92.94 195 GLN A CA 1
ATOM 1576 C C . GLN A 1 195 ? 15.605 -13.625 -11.319 1.00 92.94 195 GLN A C 1
ATOM 1578 O O . GLN A 1 195 ? 16.573 -14.005 -11.980 1.00 92.94 195 GLN A O 1
ATOM 1583 N N . ASN A 1 196 ? 14.349 -13.927 -11.659 1.00 95.19 196 ASN A N 1
ATOM 1584 C CA . ASN A 1 196 ? 13.978 -14.873 -12.712 1.00 95.19 196 ASN A CA 1
ATOM 1585 C C . ASN A 1 196 ? 12.907 -14.302 -13.659 1.00 95.19 196 ASN A C 1
ATOM 1587 O O . ASN A 1 196 ? 11.938 -14.976 -14.003 1.00 95.19 196 ASN A O 1
ATOM 1591 N N . VAL A 1 197 ? 13.111 -13.067 -14.123 1.00 97.56 197 VAL A N 1
ATOM 1592 C CA . VAL A 1 197 ? 12.167 -12.373 -15.012 1.00 97.56 197 VAL A CA 1
ATOM 1593 C C . VAL A 1 197 ? 12.017 -13.090 -16.360 1.00 97.56 197 VAL A C 1
ATOM 1595 O O . VAL A 1 197 ? 12.995 -13.384 -17.063 1.00 97.56 197 VAL A O 1
ATOM 1598 N N . THR A 1 198 ? 10.768 -13.348 -16.746 1.00 96.94 198 THR A N 1
ATOM 1599 C CA . THR A 1 198 ? 10.423 -13.937 -18.050 1.00 96.94 198 THR A CA 1
ATOM 1600 C C . THR A 1 198 ? 10.379 -12.878 -19.151 1.00 96.94 198 THR A C 1
ATOM 1602 O O . THR A 1 198 ? 10.296 -11.677 -18.887 1.00 96.94 198 THR A O 1
ATOM 1605 N N . ARG A 1 199 ? 10.430 -13.302 -20.419 1.00 96.50 199 ARG A N 1
ATOM 1606 C CA . ARG A 1 199 ? 10.330 -12.371 -21.552 1.00 96.50 199 ARG A CA 1
ATOM 1607 C C . ARG A 1 199 ? 8.968 -11.677 -21.580 1.00 96.50 199 ARG A C 1
ATOM 1609 O O . ARG A 1 199 ? 8.889 -10.476 -21.828 1.00 96.50 199 ARG A O 1
ATOM 1616 N N . GLU A 1 200 ? 7.904 -12.426 -21.319 1.00 96.00 200 GLU A N 1
ATOM 1617 C CA . GLU A 1 200 ? 6.525 -11.946 -21.285 1.00 96.00 200 GLU A CA 1
ATOM 1618 C C . GLU A 1 200 ? 6.344 -10.882 -20.199 1.00 96.00 200 GLU A C 1
ATOM 1620 O O . GLU A 1 200 ? 5.775 -9.821 -20.458 1.00 96.00 200 GLU A O 1
ATOM 1625 N N . GLU A 1 201 ? 6.892 -11.131 -19.010 1.00 97.06 201 GLU A N 1
ATOM 1626 C CA . GLU A 1 201 ? 6.869 -10.191 -17.893 1.00 97.06 201 GLU A CA 1
ATOM 1627 C C . GLU A 1 201 ? 7.690 -8.931 -18.191 1.00 97.06 201 GLU A C 1
ATOM 1629 O O . GLU A 1 201 ? 7.193 -7.819 -18.009 1.00 97.06 201 GLU A O 1
ATOM 1634 N N . ALA A 1 202 ? 8.898 -9.078 -18.745 1.00 98.12 202 ALA A N 1
ATOM 1635 C CA . ALA A 1 202 ? 9.725 -7.942 -19.146 1.00 98.12 202 ALA A CA 1
ATOM 1636 C C . ALA A 1 202 ? 9.028 -7.052 -20.192 1.00 98.12 202 ALA A C 1
ATOM 1638 O O . ALA A 1 202 ? 9.040 -5.824 -20.077 1.00 98.12 202 ALA A O 1
ATOM 1639 N N . LEU A 1 203 ? 8.372 -7.657 -21.191 1.00 97.31 203 LEU A N 1
ATOM 1640 C CA . LEU A 1 203 ? 7.566 -6.927 -22.172 1.00 97.31 203 LEU A CA 1
ATOM 1641 C C . LEU A 1 203 ? 6.352 -6.256 -21.522 1.00 97.31 203 LEU A C 1
ATOM 1643 O O . LEU A 1 203 ? 6.046 -5.117 -21.864 1.00 97.31 203 LEU A O 1
ATOM 1647 N N . SER A 1 204 ? 5.671 -6.925 -20.589 1.00 97.19 204 SER A N 1
ATOM 1648 C CA . SER A 1 204 ? 4.537 -6.352 -19.854 1.00 97.19 204 SER A CA 1
ATOM 1649 C C . SER A 1 204 ? 4.945 -5.102 -19.063 1.00 97.19 204 SER A C 1
ATOM 1651 O O . SER A 1 204 ? 4.306 -4.054 -19.178 1.00 97.19 204 SER A O 1
ATOM 1653 N N . VAL A 1 205 ? 6.078 -5.165 -18.354 1.00 98.50 205 VAL A N 1
ATOM 1654 C CA . VAL A 1 205 ? 6.661 -4.027 -17.628 1.00 98.50 205 VAL A CA 1
ATOM 1655 C C . VAL A 1 205 ? 6.961 -2.862 -18.565 1.00 98.50 205 VAL A C 1
ATOM 1657 O O . VAL A 1 205 ? 6.573 -1.732 -18.270 1.00 98.50 205 VAL A O 1
ATOM 1660 N N . TYR A 1 206 ? 7.597 -3.115 -19.711 1.00 98.25 206 TYR A N 1
ATOM 1661 C CA . TYR A 1 206 ? 7.923 -2.040 -20.648 1.00 98.25 206 TYR A CA 1
ATOM 1662 C C . TYR A 1 206 ? 6.719 -1.468 -21.387 1.00 98.25 206 TYR A C 1
ATOM 1664 O O . TYR A 1 206 ? 6.688 -0.267 -21.636 1.00 98.25 206 TYR A O 1
ATOM 1672 N N . ARG A 1 207 ? 5.700 -2.281 -21.678 1.00 97.69 207 ARG A N 1
ATOM 1673 C CA . ARG A 1 207 ? 4.425 -1.794 -22.222 1.00 97.69 207 ARG A CA 1
ATOM 1674 C C . ARG A 1 207 ? 3.718 -0.873 -21.241 1.00 97.69 207 ARG A C 1
ATOM 1676 O O . ARG A 1 207 ? 3.251 0.187 -21.642 1.00 97.69 207 ARG A O 1
ATOM 1683 N N . MET A 1 208 ? 3.671 -1.253 -19.963 1.00 97.75 208 MET A N 1
ATOM 1684 C CA . MET A 1 208 ? 3.145 -0.398 -18.901 1.00 97.75 208 MET A CA 1
ATOM 1685 C C . MET A 1 208 ? 3.964 0.892 -18.786 1.00 97.75 208 MET A C 1
ATOM 1687 O O . MET A 1 208 ? 3.393 1.982 -18.761 1.00 97.75 208 MET A O 1
ATOM 1691 N N . PHE A 1 209 ? 5.294 0.781 -18.753 1.00 97.81 209 PHE A N 1
ATOM 1692 C CA . PHE A 1 209 ? 6.171 1.939 -18.632 1.00 97.81 209 PHE A CA 1
ATOM 1693 C C . PHE A 1 209 ? 5.989 2.909 -19.799 1.00 97.81 209 PHE A C 1
ATOM 1695 O O . PHE A 1 209 ? 5.839 4.100 -19.556 1.00 97.81 209 PHE A O 1
ATOM 1702 N N . GLU A 1 210 ? 5.944 2.414 -21.037 1.00 96.88 210 GLU A N 1
ATOM 1703 C CA . GLU A 1 210 ? 5.734 3.242 -22.225 1.00 96.88 210 GLU A CA 1
ATOM 1704 C C . GLU A 1 210 ? 4.359 3.912 -22.204 1.00 96.88 210 GLU A C 1
ATOM 1706 O O . GLU A 1 210 ? 4.258 5.123 -22.395 1.00 96.88 210 GLU A O 1
ATOM 1711 N N . LEU A 1 211 ? 3.311 3.148 -21.880 1.00 95.88 211 LEU A N 1
ATOM 1712 C CA . LEU A 1 211 ? 1.943 3.652 -21.794 1.00 95.88 211 LEU A CA 1
ATOM 1713 C C . LEU A 1 211 ? 1.812 4.830 -20.817 1.00 95.88 211 LEU A C 1
ATOM 1715 O O . LEU A 1 211 ? 1.027 5.748 -21.054 1.00 95.88 211 LEU A O 1
ATOM 1719 N N . HIS A 1 212 ? 2.580 4.810 -19.724 1.00 95.75 212 HIS A N 1
ATOM 1720 C CA . HIS A 1 212 ? 2.499 5.795 -18.643 1.00 95.75 212 HIS A CA 1
ATOM 1721 C C . HIS A 1 212 ? 3.731 6.694 -18.522 1.00 95.75 212 HIS A C 1
ATOM 1723 O O . HIS A 1 212 ? 3.850 7.429 -17.535 1.00 95.75 212 HIS A O 1
ATOM 1729 N N . ARG A 1 213 ? 4.636 6.664 -19.507 1.00 95.38 213 ARG A N 1
ATOM 1730 C CA . ARG A 1 213 ? 5.980 7.256 -19.439 1.00 95.38 213 ARG A CA 1
ATOM 1731 C C . ARG A 1 213 ? 5.957 8.717 -19.012 1.00 95.38 213 ARG A C 1
ATOM 1733 O O . ARG A 1 213 ? 6.659 9.090 -18.076 1.00 95.38 213 ARG A O 1
ATOM 1740 N N . GLU A 1 214 ? 5.103 9.523 -19.642 1.00 93.69 214 GLU A N 1
ATOM 1741 C CA . GLU A 1 214 ? 4.977 10.956 -19.346 1.00 93.69 214 GLU A CA 1
ATOM 1742 C C . GLU A 1 214 ? 4.518 11.223 -17.905 1.00 93.69 214 GLU A C 1
ATOM 1744 O O . GLU A 1 214 ? 4.997 12.148 -17.246 1.00 93.69 214 GLU A O 1
ATOM 1749 N N . ASN A 1 215 ? 3.585 10.413 -17.391 1.00 94.06 215 ASN A N 1
ATOM 1750 C CA . ASN A 1 215 ? 3.101 10.552 -16.020 1.00 94.06 215 ASN A CA 1
ATOM 1751 C C . ASN A 1 215 ? 4.184 10.123 -15.020 1.00 94.06 215 ASN A C 1
ATOM 1753 O O . ASN A 1 215 ? 4.459 10.840 -14.057 1.00 94.06 215 ASN A O 1
ATOM 1757 N N . ILE A 1 216 ? 4.839 8.988 -15.276 1.00 95.62 216 ILE A N 1
ATOM 1758 C CA . ILE A 1 216 ? 5.943 8.501 -14.445 1.00 95.62 216 ILE A CA 1
ATOM 1759 C C . ILE A 1 216 ? 7.049 9.556 -14.374 1.00 95.62 216 ILE A C 1
ATOM 1761 O O . ILE A 1 2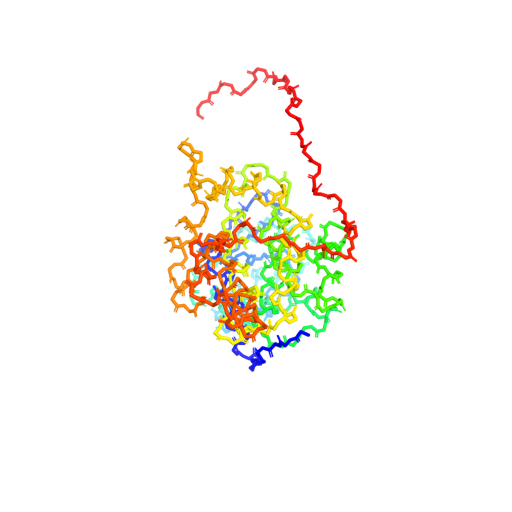16 ? 7.463 9.914 -13.275 1.00 95.62 216 ILE A O 1
ATOM 1765 N N . GLU A 1 217 ? 7.469 10.122 -15.507 1.00 93.69 217 GLU A N 1
ATOM 1766 C CA . GLU A 1 217 ? 8.491 11.170 -15.545 1.00 93.69 217 GLU A CA 1
ATOM 1767 C C . GLU A 1 217 ? 8.075 12.407 -14.737 1.00 93.69 217 GLU A C 1
ATOM 1769 O O . GLU A 1 217 ? 8.856 12.918 -13.931 1.00 93.69 217 GLU A O 1
ATOM 1774 N N . ALA A 1 218 ? 6.837 12.881 -14.910 1.00 91.19 218 ALA A N 1
ATOM 1775 C CA . ALA A 1 218 ? 6.335 14.046 -14.189 1.00 91.19 218 ALA A CA 1
ATOM 1776 C C . ALA A 1 218 ? 6.329 13.829 -12.665 1.00 91.19 218 ALA A C 1
ATOM 1778 O O . ALA A 1 218 ? 6.680 14.733 -11.902 1.00 91.19 218 ALA A O 1
ATOM 1779 N N . LEU A 1 219 ? 5.943 12.634 -12.211 1.00 91.44 219 LEU A N 1
ATOM 1780 C CA . LEU A 1 219 ? 5.880 12.300 -10.790 1.00 91.44 219 LEU A CA 1
ATOM 1781 C C . LEU A 1 219 ? 7.255 12.024 -10.188 1.00 91.44 219 LEU A C 1
ATOM 1783 O O . LEU A 1 219 ? 7.524 12.479 -9.078 1.00 91.44 219 LEU A O 1
ATOM 1787 N N . GLU A 1 220 ? 8.128 11.329 -10.910 1.00 92.75 220 GLU A N 1
ATOM 1788 C CA . GLU A 1 220 ? 9.504 11.079 -10.485 1.00 92.75 220 GLU A CA 1
ATOM 1789 C C . GLU A 1 220 ? 10.309 12.383 -10.422 1.00 92.75 220 GLU A C 1
ATOM 1791 O O . GLU A 1 220 ? 11.048 12.588 -9.466 1.00 92.75 220 GLU A O 1
ATOM 1796 N N . ARG A 1 221 ? 10.095 13.332 -11.342 1.00 90.44 221 ARG A N 1
ATOM 1797 C CA . ARG A 1 221 ? 10.712 14.667 -11.257 1.00 90.44 221 ARG A CA 1
ATOM 1798 C C . ARG A 1 221 ? 10.305 15.424 -9.994 1.00 90.44 221 ARG A C 1
ATOM 1800 O O . ARG A 1 221 ? 11.163 15.995 -9.324 1.00 90.44 221 ARG A O 1
ATOM 1807 N N . ARG A 1 222 ? 9.013 15.402 -9.665 1.00 87.56 222 ARG A N 1
ATOM 1808 C CA . ARG A 1 222 ? 8.455 16.158 -8.535 1.00 87.56 222 ARG A CA 1
ATOM 1809 C C . ARG A 1 222 ? 8.742 15.514 -7.179 1.00 87.56 222 ARG A C 1
ATOM 1811 O O . ARG A 1 222 ? 8.926 16.216 -6.189 1.00 87.56 222 ARG A O 1
ATOM 1818 N N . TRP A 1 223 ? 8.732 14.185 -7.115 1.00 89.00 223 TRP A N 1
ATOM 1819 C CA . TRP A 1 223 ? 8.726 13.456 -5.846 1.00 89.00 223 TRP A CA 1
ATOM 1820 C C . TRP A 1 223 ? 9.872 12.456 -5.690 1.00 89.00 223 TRP A C 1
ATOM 1822 O O . TRP A 1 223 ? 10.182 12.094 -4.561 1.00 89.00 223 TRP A O 1
ATOM 1832 N N . GLY A 1 224 ? 10.503 12.001 -6.769 1.00 91.06 224 GLY A N 1
ATOM 1833 C CA . GLY A 1 224 ? 11.513 10.941 -6.759 1.00 91.06 224 GLY A CA 1
ATOM 1834 C C . GLY A 1 224 ? 12.813 11.350 -7.453 1.00 91.06 224 GLY A C 1
ATOM 1835 O O . GLY A 1 224 ? 13.448 12.346 -7.084 1.00 91.06 224 GLY A O 1
ATOM 1836 N N . VAL A 1 225 ? 13.231 10.538 -8.427 1.00 90.75 225 VAL A N 1
ATOM 1837 C CA . VAL A 1 225 ? 14.426 10.778 -9.252 1.00 90.75 225 VAL A CA 1
ATOM 1838 C C . VAL A 1 225 ? 14.005 10.843 -10.714 1.00 90.75 225 VAL A C 1
ATOM 1840 O O . VAL A 1 225 ? 13.594 9.831 -11.279 1.00 90.75 225 VAL A O 1
ATOM 1843 N N . ALA A 1 226 ? 14.121 12.020 -11.333 1.00 88.88 226 ALA A N 1
ATOM 1844 C CA . ALA A 1 226 ? 13.786 12.197 -12.741 1.00 88.88 226 ALA A CA 1
ATOM 1845 C C . ALA A 1 226 ? 14.667 11.329 -13.652 1.00 88.88 226 ALA A C 1
ATOM 1847 O O . ALA A 1 226 ? 15.734 10.850 -13.264 1.00 88.88 226 ALA A O 1
ATOM 1848 N N . PHE A 1 227 ? 14.242 11.171 -14.905 1.00 92.00 227 PHE A N 1
ATOM 1849 C CA . PHE A 1 227 ? 14.941 10.332 -15.884 1.00 92.00 227 PHE A CA 1
ATOM 1850 C C . PHE A 1 227 ? 16.356 10.817 -16.225 1.00 92.00 227 PHE A C 1
ATOM 1852 O O . PHE A 1 227 ? 17.198 10.014 -16.612 1.00 92.00 227 PHE A 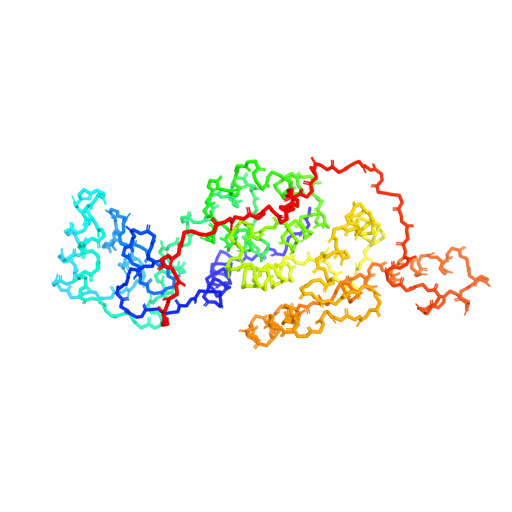O 1
ATOM 1859 N N . ASP A 1 228 ? 16.643 12.106 -16.037 1.00 86.88 228 ASP A N 1
ATOM 1860 C CA . ASP A 1 228 ? 17.984 12.687 -16.182 1.00 86.88 228 ASP A CA 1
ATOM 1861 C C . ASP A 1 228 ? 18.857 12.526 -14.917 1.00 86.88 228 ASP A C 1
ATOM 1863 O O . ASP A 1 228 ? 19.946 13.096 -14.827 1.00 86.88 228 ASP A O 1
ATOM 1867 N N . GLY A 1 229 ? 18.374 11.772 -13.924 1.00 80.12 229 GLY A N 1
ATOM 1868 C CA . GLY A 1 229 ? 19.043 11.527 -12.649 1.00 80.12 229 GLY A CA 1
ATOM 1869 C C . GLY A 1 229 ? 18.930 12.676 -11.647 1.00 80.12 229 GLY A C 1
ATOM 1870 O O . GLY A 1 229 ? 19.494 12.585 -10.556 1.00 80.12 229 GLY A O 1
ATOM 1871 N N . ARG A 1 230 ? 18.224 13.765 -11.978 1.00 78.50 230 ARG A N 1
ATOM 1872 C CA . ARG A 1 230 ? 18.072 14.919 -11.086 1.00 78.50 230 ARG A CA 1
ATOM 1873 C C . ARG A 1 230 ? 16.802 14.789 -10.248 1.00 78.50 230 ARG A C 1
ATOM 1875 O O . ARG A 1 230 ? 15.761 14.344 -10.717 1.00 78.50 230 ARG A O 1
ATOM 1882 N N . SER A 1 231 ? 16.873 15.233 -9.001 1.00 72.44 231 SER A N 1
ATOM 1883 C CA . SER A 1 231 ? 15.685 15.532 -8.194 1.00 72.44 231 SER A CA 1
ATOM 1884 C C . SER A 1 231 ? 15.470 17.044 -8.171 1.00 72.44 231 SER A C 1
ATOM 1886 O O . SER A 1 231 ? 16.438 17.811 -8.232 1.00 72.44 231 SER A O 1
ATOM 1888 N N . GLU A 1 232 ? 14.218 17.494 -8.063 1.00 70.88 232 GLU A N 1
ATOM 1889 C CA . GLU A 1 232 ? 13.936 18.911 -7.823 1.00 70.88 232 GLU A CA 1
ATOM 1890 C C . GLU A 1 232 ? 14.677 19.400 -6.564 1.00 70.88 232 GLU A C 1
ATOM 1892 O O . GLU A 1 232 ? 14.671 18.758 -5.509 1.00 70.88 232 GLU A O 1
ATOM 1897 N N . ARG A 1 233 ? 15.371 20.540 -6.677 1.00 55.59 233 ARG A N 1
ATOM 1898 C CA . ARG A 1 233 ? 16.167 21.106 -5.577 1.00 55.59 233 ARG A CA 1
ATOM 1899 C C . ARG A 1 233 ? 15.271 21.381 -4.368 1.00 55.59 233 ARG A C 1
ATOM 1901 O O . ARG A 1 233 ? 14.333 22.163 -4.463 1.00 55.59 233 ARG A O 1
ATOM 1908 N N . GLY A 1 234 ? 15.602 20.780 -3.224 1.00 57.81 234 GLY A N 1
ATOM 1909 C CA . GLY A 1 234 ? 14.848 20.946 -1.977 1.00 57.81 234 GLY A CA 1
ATOM 1910 C C . GLY A 1 234 ? 13.588 20.078 -1.865 1.00 57.81 234 GLY A C 1
ATOM 1911 O O . GLY A 1 234 ? 12.936 20.117 -0.823 1.00 57.81 234 GLY A O 1
ATOM 1912 N N . ALA A 1 235 ? 13.254 19.273 -2.881 1.00 61.59 235 ALA A N 1
ATOM 1913 C CA . ALA A 1 235 ? 12.188 18.286 -2.777 1.00 61.59 235 ALA A CA 1
ATOM 1914 C C . ALA A 1 235 ? 12.653 17.102 -1.916 1.00 61.59 235 ALA A C 1
ATOM 1916 O O . ALA A 1 235 ? 13.726 16.531 -2.132 1.00 61.59 235 ALA A O 1
ATOM 1917 N N . ASN A 1 236 ? 11.843 16.716 -0.928 1.00 71.69 236 ASN A N 1
ATOM 1918 C CA . ASN A 1 236 ? 12.095 15.494 -0.175 1.00 71.69 236 ASN A CA 1
ATOM 1919 C C . ASN A 1 236 ? 11.806 14.291 -1.084 1.00 71.69 236 ASN A C 1
ATOM 1921 O O . ASN A 1 236 ? 10.647 13.959 -1.326 1.00 71.69 236 ASN A O 1
ATOM 1925 N N . ASN A 1 237 ? 12.864 13.655 -1.585 1.00 88.75 237 ASN A N 1
ATOM 1926 C CA . ASN A 1 237 ? 12.764 12.467 -2.425 1.00 88.75 237 ASN A CA 1
ATOM 1927 C C . ASN A 1 237 ? 12.047 11.333 -1.665 1.00 88.75 237 ASN A C 1
ATOM 1929 O O . ASN A 1 237 ? 12.575 10.802 -0.682 1.00 88.75 237 ASN A O 1
ATOM 1933 N N . ILE A 1 238 ? 10.853 10.952 -2.127 1.00 90.06 238 ILE A N 1
ATOM 1934 C CA . ILE A 1 238 ? 9.980 9.975 -1.468 1.00 90.06 238 ILE A CA 1
ATOM 1935 C C . ILE A 1 238 ? 10.596 8.578 -1.400 1.00 90.06 238 ILE A C 1
ATOM 1937 O O . ILE A 1 238 ? 10.300 7.850 -0.456 1.00 90.06 238 ILE A O 1
ATOM 1941 N N . VAL A 1 239 ? 11.477 8.212 -2.339 1.00 93.19 239 VAL A N 1
ATOM 1942 C CA . VAL A 1 239 ? 12.210 6.938 -2.316 1.00 93.19 239 VAL A CA 1
ATOM 1943 C C . VAL A 1 239 ? 13.180 6.945 -1.137 1.00 93.19 239 VAL A C 1
ATOM 1945 O O . VAL A 1 239 ? 13.160 6.038 -0.306 1.00 93.19 239 VAL A O 1
ATOM 1948 N N . THR A 1 240 ? 13.968 8.014 -0.998 1.00 93.25 240 THR A N 1
ATOM 1949 C CA . THR A 1 240 ? 14.884 8.191 0.139 1.00 93.25 240 THR A CA 1
ATOM 1950 C C . THR A 1 240 ? 14.127 8.238 1.465 1.00 93.25 240 THR A C 1
ATOM 1952 O O . THR A 1 240 ? 14.527 7.584 2.427 1.00 93.25 240 THR A O 1
ATOM 1955 N N . MET A 1 241 ? 13.013 8.974 1.526 1.00 93.38 241 MET A N 1
ATOM 1956 C CA . MET A 1 241 ? 12.195 9.051 2.736 1.00 93.38 241 MET A CA 1
ATOM 1957 C C . MET A 1 241 ? 11.592 7.700 3.113 1.00 93.38 241 MET A C 1
ATOM 1959 O O . MET A 1 241 ? 11.637 7.343 4.282 1.00 93.38 241 MET A O 1
ATOM 1963 N N . ALA A 1 242 ? 11.027 6.952 2.159 1.00 95.12 242 ALA A N 1
ATOM 1964 C CA . ALA A 1 242 ? 10.426 5.648 2.436 1.00 95.12 242 ALA A CA 1
ATOM 1965 C C . ALA A 1 242 ? 11.471 4.677 2.994 1.00 95.12 242 ALA A C 1
ATOM 1967 O O . ALA A 1 242 ? 11.228 4.025 4.005 1.00 95.12 242 ALA A O 1
ATOM 1968 N N . ASN A 1 243 ? 12.660 4.653 2.389 1.00 96.88 243 ASN A N 1
ATOM 1969 C CA . ASN A 1 243 ? 13.750 3.785 2.825 1.00 96.88 243 ASN A CA 1
ATOM 1970 C C . ASN A 1 243 ? 14.299 4.151 4.210 1.00 96.88 243 ASN A C 1
ATOM 1972 O O . ASN A 1 243 ? 14.722 3.270 4.953 1.00 96.88 243 ASN A O 1
ATOM 1976 N N . ARG A 1 244 ? 14.278 5.438 4.571 1.00 95.75 244 ARG A N 1
ATOM 1977 C CA . ARG A 1 244 ? 14.684 5.921 5.897 1.00 95.75 244 ARG A CA 1
ATOM 1978 C C . ARG A 1 244 ? 13.612 5.683 6.962 1.00 95.75 244 ARG A C 1
ATOM 1980 O O . ARG A 1 244 ? 13.941 5.301 8.078 1.00 95.75 244 ARG A O 1
ATOM 1987 N N . ASP A 1 245 ? 12.353 5.961 6.634 1.00 95.31 245 ASP A N 1
ATOM 1988 C CA . ASP A 1 245 ? 11.256 6.024 7.606 1.00 95.31 245 ASP A CA 1
ATOM 1989 C C . ASP A 1 245 ? 10.608 4.652 7.862 1.00 95.31 245 ASP A C 1
ATOM 1991 O O . ASP A 1 245 ? 9.915 4.495 8.865 1.00 95.31 245 ASP A O 1
ATOM 1995 N N . TYR A 1 246 ? 10.839 3.660 6.992 1.00 96.50 246 TYR A N 1
ATOM 1996 C CA . TYR A 1 246 ? 10.293 2.301 7.115 1.00 96.50 246 TYR A CA 1
ATOM 1997 C C . TYR A 1 246 ? 11.384 1.211 7.172 1.00 96.50 246 TYR A C 1
ATOM 1999 O O . TYR A 1 246 ? 11.324 0.249 6.403 1.00 96.50 246 TYR A O 1
ATOM 2007 N N . PRO A 1 247 ? 12.389 1.316 8.065 1.00 96.62 247 PRO A N 1
ATOM 2008 C CA . PRO A 1 247 ? 13.561 0.434 8.056 1.00 96.62 247 PRO A CA 1
ATOM 2009 C C . PRO A 1 247 ? 13.212 -1.046 8.273 1.00 96.62 247 PRO A C 1
ATOM 2011 O O . PRO A 1 247 ? 13.838 -1.924 7.682 1.00 96.62 247 PRO A O 1
ATOM 2014 N N . ASP A 1 248 ? 12.186 -1.335 9.072 1.00 96.00 248 ASP A N 1
ATOM 2015 C CA . ASP A 1 248 ? 11.735 -2.704 9.320 1.00 96.00 248 ASP A CA 1
ATOM 2016 C C . ASP A 1 248 ? 11.054 -3.336 8.105 1.00 96.00 248 ASP A C 1
ATOM 2018 O O . ASP A 1 248 ? 11.304 -4.505 7.814 1.00 96.00 248 ASP A O 1
ATOM 2022 N N . LEU A 1 249 ? 10.265 -2.566 7.348 1.00 97.50 249 LEU A N 1
ATOM 2023 C CA . LEU A 1 249 ? 9.707 -3.041 6.079 1.00 97.50 249 LEU A CA 1
ATOM 2024 C C . LEU A 1 249 ? 10.813 -3.217 5.034 1.00 97.50 249 LEU A C 1
ATOM 2026 O O . LEU A 1 249 ? 10.826 -4.225 4.337 1.00 97.50 249 LEU A O 1
ATOM 2030 N N . VAL A 1 250 ? 11.791 -2.306 4.982 1.00 97.81 250 VAL A N 1
ATOM 2031 C CA . VAL A 1 250 ? 12.960 -2.427 4.093 1.00 97.81 250 VAL A CA 1
ATOM 2032 C C . VAL A 1 250 ? 13.764 -3.693 4.382 1.00 97.81 250 VAL A C 1
ATOM 2034 O O . VAL A 1 250 ? 14.218 -4.360 3.457 1.00 97.81 250 VAL A O 1
ATOM 2037 N N . ARG A 1 251 ? 13.934 -4.054 5.656 1.00 97.12 251 ARG A N 1
ATOM 2038 C CA . ARG A 1 251 ? 14.646 -5.275 6.053 1.00 97.12 251 ARG A CA 1
ATOM 2039 C C . ARG A 1 251 ? 13.947 -6.548 5.568 1.00 97.12 251 ARG A C 1
ATOM 2041 O O . ARG A 1 251 ? 14.626 -7.544 5.344 1.00 97.12 251 ARG A O 1
ATOM 2048 N N . VAL A 1 252 ? 12.620 -6.527 5.435 1.00 95.81 252 VAL A N 1
ATOM 2049 C CA . VAL A 1 252 ? 11.821 -7.692 5.026 1.00 95.81 252 VAL A CA 1
ATOM 2050 C C . VAL A 1 252 ? 11.622 -7.742 3.509 1.00 95.81 252 VAL A C 1
ATOM 2052 O O . VAL A 1 252 ? 11.819 -8.793 2.912 1.00 95.81 252 VAL A O 1
ATOM 2055 N N . TYR A 1 253 ? 11.271 -6.616 2.886 1.00 96.44 253 TYR A N 1
ATOM 2056 C CA . TYR A 1 253 ? 10.830 -6.548 1.484 1.00 96.44 253 TYR A CA 1
ATOM 2057 C C . TYR A 1 253 ? 11.833 -5.859 0.550 1.00 96.44 253 TYR A C 1
ATOM 2059 O O . TYR A 1 253 ? 11.586 -5.710 -0.647 1.00 96.44 253 TYR A O 1
ATOM 2067 N N . GLY A 1 254 ? 12.970 -5.417 1.084 1.00 97.12 254 GLY A N 1
ATOM 2068 C CA . GLY A 1 254 ? 13.950 -4.627 0.354 1.00 97.12 254 GLY A CA 1
ATOM 2069 C C . GLY A 1 254 ? 13.603 -3.140 0.295 1.00 97.12 254 GLY A C 1
ATOM 2070 O O . GLY A 1 254 ? 12.524 -2.681 0.675 1.00 97.12 254 GLY A O 1
ATOM 2071 N N . ARG A 1 255 ? 14.571 -2.352 -0.176 1.00 97.75 255 ARG A N 1
ATOM 2072 C CA . ARG A 1 255 ? 14.400 -0.908 -0.362 1.00 97.75 255 ARG A CA 1
ATOM 2073 C C . ARG A 1 255 ? 13.421 -0.616 -1.494 1.00 97.75 255 ARG A C 1
ATOM 2075 O O . ARG A 1 255 ? 13.439 -1.289 -2.517 1.00 97.75 255 ARG A O 1
ATOM 2082 N N . VAL A 1 256 ? 12.661 0.466 -1.359 1.00 97.81 256 VAL A N 1
ATOM 2083 C CA . VAL A 1 256 ? 11.944 1.085 -2.473 1.00 97.81 256 VAL A CA 1
ATOM 2084 C C . VAL A 1 256 ? 12.974 1.492 -3.538 1.00 97.81 256 VAL A C 1
ATOM 2086 O O . VAL A 1 256 ? 13.914 2.233 -3.213 1.00 97.81 256 VAL A O 1
ATOM 2089 N N . PRO A 1 257 ? 12.837 1.019 -4.789 1.00 96.88 257 PRO A N 1
ATOM 2090 C CA . PRO A 1 257 ? 13.741 1.363 -5.872 1.00 96.88 257 PRO A CA 1
ATOM 2091 C C . PRO A 1 257 ? 13.321 2.677 -6.540 1.00 96.88 257 PRO A C 1
ATOM 2093 O O . PRO A 1 257 ? 12.133 3.017 -6.633 1.00 96.88 257 PRO A O 1
ATOM 2096 N N . THR A 1 258 ? 14.298 3.396 -7.084 1.00 96.12 258 THR A N 1
ATOM 2097 C CA . THR A 1 258 ? 14.052 4.383 -8.148 1.00 96.12 258 THR A CA 1
ATOM 2098 C C . THR A 1 258 ? 13.411 3.701 -9.361 1.00 96.12 258 THR A C 1
ATOM 2100 O O . THR A 1 258 ? 13.493 2.481 -9.508 1.00 96.12 258 THR A O 1
ATOM 2103 N N . ILE A 1 259 ? 12.772 4.462 -10.252 1.00 96.44 259 ILE A N 1
ATOM 2104 C CA . ILE A 1 259 ? 12.192 3.879 -11.472 1.00 96.44 259 ILE A CA 1
ATOM 2105 C C . ILE A 1 259 ? 13.250 3.178 -12.339 1.00 96.44 259 ILE A C 1
ATOM 2107 O O . ILE A 1 259 ? 13.001 2.086 -12.839 1.00 96.44 259 ILE A O 1
ATOM 2111 N N . THR A 1 260 ? 14.457 3.743 -12.448 1.00 95.69 260 THR A N 1
ATOM 2112 C CA . THR A 1 260 ? 15.571 3.121 -13.178 1.00 95.69 260 THR A CA 1
ATOM 2113 C C . THR A 1 260 ? 15.935 1.764 -12.586 1.00 95.69 260 THR A C 1
ATOM 2115 O O . THR A 1 260 ? 16.018 0.787 -13.321 1.00 95.69 260 THR A O 1
ATOM 2118 N N . GLU A 1 261 ? 16.098 1.686 -11.260 1.00 96.56 261 GLU A N 1
ATOM 2119 C CA . GLU A 1 261 ? 16.377 0.427 -10.556 1.00 96.56 261 GLU A CA 1
ATOM 2120 C C . GLU A 1 261 ? 15.237 -0.588 -10.735 1.00 96.56 261 GLU A C 1
ATOM 2122 O O . GLU A 1 261 ? 15.503 -1.768 -10.948 1.00 96.56 261 GLU A O 1
ATOM 2127 N N . ALA A 1 262 ? 13.978 -0.136 -10.698 1.00 97.88 262 ALA A N 1
ATOM 2128 C CA . ALA A 1 262 ? 12.809 -0.998 -10.857 1.00 97.88 262 ALA A CA 1
ATOM 2129 C C . ALA A 1 262 ? 12.729 -1.633 -12.258 1.00 97.88 262 ALA A C 1
ATOM 2131 O O . ALA A 1 262 ? 12.279 -2.768 -12.387 1.00 97.88 262 ALA A O 1
ATOM 2132 N N . LEU A 1 263 ? 13.179 -0.932 -13.303 1.00 98.19 263 LEU A N 1
ATOM 2133 C CA . LEU A 1 263 ? 13.154 -1.416 -14.690 1.00 98.19 263 LEU A CA 1
ATOM 2134 C C . LEU A 1 263 ? 14.353 -2.305 -15.057 1.00 98.19 263 LEU A C 1
ATOM 2136 O O . LEU A 1 263 ? 14.303 -2.997 -16.073 1.00 98.19 263 LEU A O 1
ATOM 2140 N N . THR A 1 264 ? 15.423 -2.310 -14.256 1.00 97.31 264 THR A N 1
ATOM 2141 C CA . THR A 1 264 ? 16.655 -3.058 -14.558 1.00 97.31 264 THR A CA 1
ATOM 2142 C C . THR A 1 264 ? 16.422 -4.555 -14.816 1.00 97.31 264 THR A C 1
ATOM 2144 O O . THR A 1 264 ? 16.941 -5.034 -15.822 1.00 97.31 264 THR A O 1
ATOM 2147 N N . PRO A 1 265 ? 15.623 -5.301 -14.023 1.00 98.12 265 PRO A N 1
ATOM 2148 C CA . PRO A 1 265 ? 15.395 -6.724 -14.296 1.00 98.12 265 PRO A CA 1
ATOM 2149 C C . PRO A 1 265 ? 14.732 -6.995 -15.658 1.00 98.12 265 PRO A C 1
ATOM 2151 O O . PRO A 1 265 ? 15.199 -7.849 -16.414 1.00 98.12 265 PRO A O 1
ATOM 2154 N N . ALA A 1 266 ? 13.700 -6.223 -16.026 1.00 98.25 266 ALA A N 1
ATOM 2155 C CA . ALA A 1 266 ? 13.083 -6.302 -17.353 1.00 98.25 266 ALA A CA 1
ATOM 2156 C C . ALA A 1 266 ? 14.084 -5.959 -18.467 1.00 98.25 266 ALA A C 1
ATOM 2158 O O . ALA A 1 266 ? 14.155 -6.658 -19.480 1.00 98.25 266 ALA A O 1
ATOM 2159 N N . ARG A 1 267 ? 14.889 -4.903 -18.272 1.00 97.00 267 ARG A N 1
ATOM 2160 C CA . ARG A 1 267 ? 15.940 -4.502 -19.216 1.00 97.00 267 ARG A CA 1
ATOM 2161 C C . ARG A 1 267 ? 16.914 -5.644 -19.451 1.00 97.00 267 ARG A C 1
ATOM 2163 O O . ARG A 1 267 ? 17.175 -5.990 -20.600 1.00 97.00 267 ARG A O 1
ATOM 2170 N N . ASP A 1 268 ? 17.469 -6.201 -18.377 1.00 96.56 268 ASP A N 1
ATOM 2171 C CA . ASP A 1 268 ? 18.491 -7.246 -18.435 1.00 96.56 268 ASP A CA 1
ATOM 2172 C C . ASP A 1 268 ? 17.956 -8.495 -19.141 1.00 96.56 268 ASP A C 1
ATOM 2174 O O . ASP A 1 268 ? 18.677 -9.115 -19.929 1.00 96.56 268 ASP A O 1
ATOM 2178 N N . ARG A 1 269 ? 16.675 -8.827 -18.925 1.00 97.00 269 ARG A N 1
ATOM 2179 C CA . ARG A 1 269 ? 16.021 -9.927 -19.630 1.00 97.00 269 ARG A CA 1
ATOM 2180 C C . ARG A 1 269 ? 15.929 -9.680 -21.137 1.00 97.00 269 ARG A C 1
ATOM 2182 O O . ARG A 1 269 ? 16.365 -10.531 -21.907 1.00 97.00 269 ARG A O 1
ATOM 2189 N N . LEU A 1 270 ? 15.413 -8.525 -21.561 1.00 95.94 270 LEU A N 1
ATOM 2190 C CA . LEU A 1 270 ? 15.301 -8.201 -22.990 1.00 95.94 270 LEU A CA 1
ATOM 2191 C C . LEU A 1 270 ? 16.672 -8.087 -23.665 1.00 95.94 270 LEU A C 1
ATOM 2193 O O . LEU A 1 270 ? 16.835 -8.510 -24.806 1.00 95.94 270 LEU A O 1
ATOM 2197 N N . LEU A 1 271 ? 17.671 -7.555 -22.957 1.00 95.06 271 LEU A N 1
ATOM 2198 C CA . LEU A 1 271 ? 19.040 -7.483 -23.458 1.00 95.06 271 LEU A CA 1
ATOM 2199 C C . LEU A 1 271 ? 19.631 -8.879 -23.679 1.00 95.06 271 LEU A C 1
ATOM 2201 O O . LEU A 1 271 ? 20.304 -9.105 -24.682 1.00 95.06 271 LEU A O 1
ATOM 2205 N N . ARG A 1 272 ? 19.372 -9.820 -22.763 1.00 94.69 272 ARG A N 1
ATOM 2206 C CA . ARG A 1 272 ? 19.779 -11.220 -22.921 1.00 94.69 272 ARG A CA 1
ATOM 2207 C C . ARG A 1 272 ? 19.131 -11.845 -24.155 1.00 94.69 272 ARG A C 1
ATOM 2209 O O . ARG A 1 272 ? 19.859 -12.378 -24.984 1.00 94.69 272 ARG A O 1
ATOM 2216 N N . ASP A 1 273 ? 17.816 -11.691 -24.318 1.00 94.00 273 ASP A N 1
ATOM 2217 C CA . ASP A 1 273 ? 17.097 -12.211 -25.489 1.00 94.00 273 ASP A CA 1
ATOM 2218 C C . ASP A 1 273 ? 17.668 -11.637 -26.804 1.00 94.00 273 ASP A C 1
ATOM 2220 O O . ASP A 1 273 ? 17.857 -12.366 -27.775 1.00 94.00 273 ASP A O 1
ATOM 2224 N N . LEU A 1 274 ? 18.002 -10.338 -26.836 1.00 92.62 274 LEU A N 1
ATOM 2225 C CA . LEU A 1 274 ? 18.622 -9.703 -28.007 1.00 92.62 274 LEU A CA 1
ATOM 2226 C C . LEU A 1 274 ? 20.013 -10.268 -28.314 1.00 92.62 274 LEU A C 1
ATOM 2228 O O . LEU A 1 274 ? 20.342 -10.467 -29.480 1.00 92.62 274 LEU A O 1
ATOM 2232 N N . ARG A 1 275 ? 20.831 -10.539 -27.293 1.00 94.69 275 ARG A N 1
ATOM 2233 C CA . ARG A 1 275 ? 22.161 -11.145 -27.472 1.00 94.69 275 ARG A CA 1
ATOM 2234 C C . ARG A 1 275 ? 22.078 -12.589 -27.958 1.00 94.69 275 ARG A C 1
ATOM 2236 O O . ARG A 1 275 ? 22.917 -13.002 -28.748 1.00 94.69 275 ARG A O 1
ATOM 2243 N N . GLU A 1 276 ? 21.085 -13.341 -27.494 1.00 94.94 276 GLU A N 1
ATOM 2244 C CA . GLU A 1 276 ? 20.826 -14.707 -27.962 1.00 94.94 276 GLU A CA 1
ATOM 2245 C C . GLU A 1 276 ? 20.332 -14.719 -29.415 1.00 94.94 276 GLU A C 1
ATOM 2247 O O . GLU A 1 276 ? 20.726 -15.586 -30.192 1.00 94.94 276 GLU A O 1
ATOM 2252 N N . GLN A 1 277 ? 19.507 -13.739 -29.798 1.00 95.00 277 GLN A N 1
ATOM 2253 C CA . GLN A 1 277 ? 18.998 -13.602 -31.163 1.00 95.00 277 GLN A CA 1
ATOM 2254 C C . GLN A 1 277 ? 20.059 -13.095 -32.154 1.00 95.00 277 GLN A C 1
ATOM 2256 O O . GLN A 1 277 ? 20.056 -13.525 -33.307 1.00 95.00 277 GLN A O 1
ATOM 2261 N N . TYR A 1 278 ? 20.945 -12.199 -31.708 1.00 94.25 278 TYR A N 1
ATOM 2262 C CA . TYR A 1 278 ? 21.983 -11.550 -32.519 1.00 94.25 278 TYR A CA 1
ATOM 2263 C C . TYR A 1 278 ? 23.372 -11.737 -31.884 1.00 94.25 278 TYR A C 1
ATOM 2265 O O . TYR A 1 278 ? 23.964 -10.773 -31.376 1.00 94.25 278 TYR A O 1
ATOM 2273 N N . PRO A 1 279 ? 23.908 -12.972 -31.865 1.00 94.56 279 PRO A N 1
ATOM 2274 C CA . PRO A 1 279 ? 25.180 -13.277 -31.212 1.00 94.56 279 PRO A CA 1
ATOM 2275 C C . PRO A 1 279 ? 26.359 -12.484 -31.795 1.00 94.56 279 PRO A C 1
ATOM 2277 O O . PRO A 1 279 ? 27.295 -12.150 -31.074 1.00 94.56 279 PRO A O 1
ATOM 2280 N N . GLU A 1 280 ? 26.298 -12.097 -33.070 1.00 95.06 280 GLU A N 1
ATOM 2281 C CA . GLU A 1 280 ? 27.287 -11.246 -33.738 1.00 95.06 280 GLU A CA 1
ATOM 2282 C C . GLU A 1 280 ? 27.321 -9.800 -33.215 1.0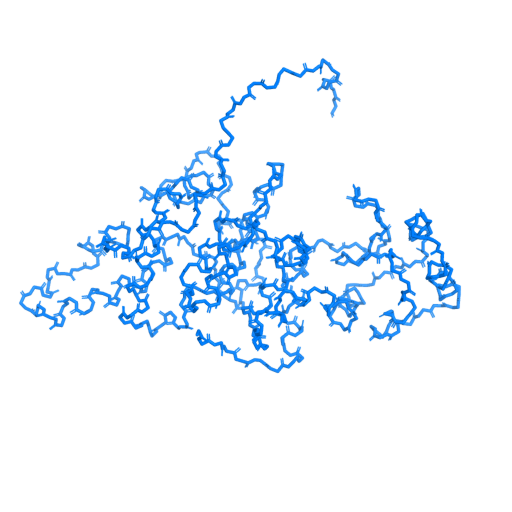0 95.06 280 GLU A C 1
ATOM 2284 O O . GLU A 1 280 ? 28.309 -9.089 -33.406 1.00 95.06 280 GLU A O 1
ATOM 2289 N N . LEU A 1 281 ? 26.250 -9.354 -32.552 1.00 90.12 281 LEU A N 1
ATOM 2290 C CA . LEU A 1 281 ? 26.151 -8.037 -31.922 1.00 90.12 281 LEU A CA 1
ATOM 2291 C C . LEU A 1 281 ? 26.319 -8.101 -30.401 1.00 90.12 281 LEU A C 1
ATOM 2293 O O . LEU A 1 281 ? 26.309 -7.050 -29.755 1.00 90.12 281 LEU A O 1
ATOM 2297 N N . ALA A 1 282 ? 26.488 -9.290 -29.814 1.00 89.44 282 ALA A N 1
ATOM 2298 C CA . ALA A 1 282 ? 26.427 -9.476 -28.367 1.00 89.44 282 ALA A CA 1
ATOM 2299 C C . ALA A 1 282 ? 27.446 -8.616 -27.599 1.00 89.44 282 ALA A C 1
ATOM 2301 O O . ALA A 1 282 ? 27.090 -8.000 -26.590 1.00 89.44 282 ALA A O 1
ATOM 2302 N N . ASP A 1 283 ? 28.663 -8.482 -28.135 1.00 87.25 283 ASP A N 1
ATOM 2303 C CA . ASP A 1 283 ? 29.741 -7.662 -27.561 1.00 87.25 283 ASP A CA 1
ATOM 2304 C C . ASP A 1 283 ? 29.442 -6.152 -27.602 1.00 87.25 283 ASP A C 1
ATOM 2306 O O . ASP A 1 283 ? 30.001 -5.374 -26.829 1.00 87.25 283 ASP A O 1
ATOM 2310 N N . ARG A 1 284 ? 28.541 -5.717 -28.493 1.00 86.94 284 ARG A N 1
ATOM 2311 C CA . ARG A 1 284 ? 28.127 -4.312 -28.659 1.00 86.94 284 ARG A CA 1
ATOM 2312 C C . ARG A 1 284 ? 26.844 -3.984 -27.902 1.00 86.94 284 ARG A C 1
ATOM 2314 O O . ARG A 1 284 ? 26.609 -2.827 -27.561 1.00 86.94 284 ARG A O 1
ATOM 2321 N N . LEU A 1 285 ? 26.017 -4.988 -27.625 1.00 86.00 285 LEU A N 1
ATOM 2322 C CA . LEU A 1 285 ? 24.773 -4.866 -26.870 1.00 86.00 285 LEU A CA 1
ATOM 2323 C C . LEU A 1 285 ? 25.068 -4.876 -25.365 1.00 86.00 285 LEU A C 1
ATOM 2325 O O . LEU A 1 285 ? 24.715 -5.814 -24.661 1.00 86.00 285 LEU A O 1
ATOM 2329 N N . GLY A 1 286 ? 25.784 -3.868 -24.865 1.00 85.31 286 GLY A N 1
ATOM 2330 C CA . GLY A 1 286 ? 26.117 -3.702 -23.445 1.00 85.31 286 GLY A CA 1
ATOM 2331 C C . GLY A 1 286 ? 25.011 -3.023 -22.618 1.00 85.31 286 GLY A C 1
ATOM 2332 O O . GLY A 1 286 ? 24.148 -2.357 -23.191 1.00 85.31 286 GLY A O 1
ATOM 2333 N N . PRO A 1 287 ? 25.060 -3.107 -21.273 1.00 84.06 287 PRO A N 1
ATOM 2334 C CA . PRO A 1 287 ? 24.156 -2.359 -20.393 1.00 84.06 287 PRO A CA 1
ATOM 2335 C C . PRO A 1 287 ? 24.133 -0.847 -20.662 1.00 84.06 287 PRO A C 1
ATOM 2337 O O . PRO A 1 287 ? 23.074 -0.232 -20.554 1.00 84.06 287 PRO A O 1
ATOM 2340 N N . ASP A 1 288 ? 25.268 -0.263 -21.052 1.00 85.25 288 ASP A N 1
ATOM 2341 C CA . ASP A 1 288 ? 25.385 1.171 -21.358 1.00 85.25 288 ASP A CA 1
ATOM 2342 C C . ASP A 1 288 ? 24.708 1.550 -22.681 1.00 85.25 288 ASP A C 1
ATOM 2344 O O . ASP A 1 288 ? 24.178 2.649 -22.824 1.00 85.25 288 ASP A O 1
ATOM 2348 N N . ALA A 1 289 ? 24.686 0.623 -23.643 1.00 82.56 289 ALA A N 1
ATOM 2349 C CA . ALA A 1 289 ? 24.002 0.799 -24.922 1.00 82.56 289 ALA A CA 1
ATOM 2350 C C . ALA A 1 289 ? 22.484 0.572 -24.811 1.00 82.56 289 ALA A C 1
ATOM 2352 O O . ALA A 1 289 ? 21.738 0.932 -25.719 1.00 82.56 289 ALA A O 1
ATOM 2353 N N . PHE A 1 290 ? 22.027 -0.021 -23.703 1.00 86.88 290 PHE A N 1
ATOM 2354 C CA . PHE A 1 290 ? 20.631 -0.376 -23.465 1.00 86.88 290 PHE A CA 1
ATOM 2355 C C . PHE A 1 290 ? 20.171 0.091 -22.070 1.00 86.88 290 PHE A C 1
ATOM 2357 O O . PHE A 1 290 ? 19.896 -0.731 -21.189 1.00 86.88 290 PHE A O 1
ATOM 2364 N N . PRO A 1 291 ? 20.136 1.411 -21.798 1.00 91.81 291 PRO A N 1
ATOM 2365 C CA . PRO A 1 291 ? 19.777 1.916 -20.478 1.00 91.81 291 PRO A CA 1
ATOM 2366 C C . PRO A 1 291 ? 18.282 1.681 -20.182 1.00 91.81 291 PRO A C 1
ATOM 2368 O O . PRO A 1 291 ? 17.456 1.827 -21.089 1.00 91.81 291 PRO A O 1
ATOM 2371 N N . PRO A 1 292 ? 17.889 1.382 -18.922 1.00 94.50 292 PRO A N 1
ATOM 2372 C CA . PRO A 1 292 ? 16.522 0.954 -18.601 1.00 94.50 292 PRO A CA 1
ATOM 2373 C C . PRO A 1 292 ? 15.423 1.922 -19.046 1.00 94.50 292 PRO A C 1
ATOM 2375 O O . PRO A 1 292 ? 14.351 1.484 -19.449 1.00 94.50 292 PRO A O 1
ATOM 2378 N N . LEU A 1 293 ? 15.690 3.229 -19.019 1.00 94.56 293 LEU A N 1
ATOM 2379 C CA . LEU A 1 293 ? 14.723 4.262 -19.397 1.00 94.56 293 LEU A CA 1
ATOM 2380 C C . LEU A 1 293 ? 14.632 4.506 -20.911 1.00 94.56 293 LEU A C 1
ATOM 2382 O O . LEU A 1 293 ? 13.754 5.247 -21.334 1.00 94.56 293 LEU A O 1
ATOM 2386 N N . SER A 1 294 ? 15.511 3.932 -21.738 1.00 91.94 294 SER A N 1
ATOM 2387 C CA . SER A 1 294 ? 15.517 4.145 -23.203 1.00 91.94 294 SER A CA 1
ATOM 2388 C C . SER A 1 294 ? 15.068 2.922 -24.001 1.00 91.94 294 SER A C 1
ATOM 2390 O O . SER A 1 294 ? 15.296 2.850 -25.204 1.00 91.94 294 SER A O 1
ATOM 2392 N N . VAL A 1 295 ? 14.426 1.959 -23.344 1.00 91.56 295 VAL A N 1
ATOM 2393 C CA . VAL A 1 295 ? 13.750 0.855 -24.024 1.00 91.56 295 VAL A CA 1
ATOM 2394 C C . VAL A 1 295 ? 12.333 1.307 -24.365 1.00 91.56 295 VAL A C 1
ATOM 2396 O O . VAL A 1 295 ? 11.603 1.763 -23.484 1.00 91.56 295 VAL A O 1
ATOM 2399 N N . PHE A 1 296 ? 11.965 1.197 -25.639 1.00 92.00 296 PHE A N 1
ATOM 2400 C CA . PHE A 1 296 ? 10.650 1.563 -26.162 1.00 92.00 296 PHE A CA 1
ATOM 2401 C C . PHE A 1 296 ? 9.990 0.314 -26.738 1.00 92.00 296 PHE A C 1
ATOM 2403 O O . PHE A 1 296 ? 10.564 -0.367 -27.589 1.00 92.00 296 PHE A O 1
ATOM 2410 N N . VAL A 1 297 ? 8.791 0.004 -26.257 1.00 91.75 297 VAL A N 1
ATOM 2411 C CA . VAL A 1 297 ? 7.983 -1.133 -26.707 1.00 91.75 297 VAL A CA 1
ATOM 2412 C C . VAL A 1 297 ? 6.586 -0.607 -26.983 1.00 91.75 297 VAL A C 1
ATOM 2414 O O . VAL A 1 297 ? 6.053 0.127 -26.158 1.00 91.75 297 VAL A O 1
ATOM 2417 N N . ASP A 1 298 ? 5.985 -0.994 -28.109 1.00 88.88 298 ASP A N 1
ATOM 2418 C CA . ASP A 1 298 ? 4.583 -0.671 -28.391 1.00 88.88 298 ASP A CA 1
ATOM 2419 C C . ASP A 1 298 ? 3.690 -1.172 -27.237 1.00 88.88 298 ASP A C 1
ATOM 2421 O O . ASP A 1 298 ? 3.660 -2.389 -26.990 1.00 88.88 298 ASP A O 1
ATOM 2425 N N . PRO A 1 299 ? 2.961 -0.274 -26.539 1.00 83.94 299 PRO A N 1
ATOM 2426 C CA . PRO A 1 299 ? 2.059 -0.639 -25.454 1.00 83.94 299 PRO A CA 1
ATOM 2427 C C . PRO A 1 299 ? 1.013 -1.687 -25.839 1.00 83.94 299 PRO A C 1
ATOM 2429 O O . PRO A 1 299 ? 0.514 -2.400 -24.967 1.00 83.94 299 PRO A O 1
ATOM 2432 N N . GLY A 1 300 ? 0.642 -1.769 -27.123 1.00 82.75 300 GLY A N 1
ATOM 2433 C CA . GLY A 1 300 ? -0.372 -2.697 -27.627 1.00 82.75 300 GLY A CA 1
ATOM 2434 C C . GLY A 1 300 ? -1.789 -2.418 -27.108 1.00 82.75 300 GLY A C 1
ATOM 2435 O O . GLY A 1 300 ? -2.685 -3.237 -27.308 1.00 82.75 300 GLY A O 1
ATOM 2436 N N . ARG A 1 301 ? -2.004 -1.288 -26.416 1.00 83.88 301 ARG A N 1
ATOM 2437 C CA . ARG A 1 301 ? -3.304 -0.817 -25.913 1.00 83.88 301 ARG A CA 1
ATOM 2438 C C . ARG A 1 301 ? -3.302 0.687 -25.641 1.00 83.88 301 ARG A C 1
ATOM 2440 O O . ARG A 1 301 ? -2.250 1.291 -25.456 1.00 83.88 301 ARG A O 1
ATOM 2447 N N . ALA A 1 302 ? -4.496 1.270 -25.554 1.00 81.94 302 ALA A N 1
ATOM 2448 C CA . ALA A 1 302 ? -4.697 2.641 -25.088 1.00 81.94 302 ALA A CA 1
ATOM 2449 C C . ALA A 1 302 ? -4.771 2.731 -23.548 1.00 81.94 302 ALA A C 1
ATOM 2451 O O . ALA A 1 302 ? -4.949 1.727 -22.848 1.00 81.94 302 ALA A O 1
ATOM 2452 N N . LEU A 1 303 ? -4.667 3.957 -23.019 1.00 76.75 303 LEU A N 1
ATOM 2453 C CA . LEU A 1 303 ? -4.846 4.254 -21.595 1.00 76.75 303 LEU A CA 1
ATOM 2454 C C . LEU A 1 303 ? -6.252 3.845 -21.127 1.00 76.75 303 LEU A C 1
ATOM 2456 O O . LEU A 1 303 ? -7.245 4.239 -21.734 1.00 76.75 303 LEU A O 1
ATOM 2460 N N . ARG A 1 304 ? -6.344 3.094 -20.017 1.00 70.12 304 ARG A N 1
ATOM 2461 C CA . ARG A 1 304 ? -7.637 2.677 -19.429 1.00 70.12 304 ARG A CA 1
ATOM 2462 C C . ARG A 1 304 ? -8.411 3.856 -18.821 1.00 70.12 304 ARG A C 1
ATOM 2464 O O . ARG A 1 304 ? -9.634 3.839 -18.841 1.00 70.12 304 ARG A O 1
ATOM 2471 N N . SER A 1 305 ? -7.691 4.872 -18.341 1.00 57.31 305 SER A N 1
ATOM 2472 C CA . SER A 1 305 ? -8.191 6.195 -17.947 1.00 57.31 305 SER A CA 1
ATOM 2473 C C . SER A 1 305 ? -7.035 7.201 -18.020 1.00 57.31 305 SER A C 1
ATOM 2475 O O . SER A 1 305 ? -5.890 6.803 -17.784 1.00 57.31 305 SER A O 1
ATOM 2477 N N . PRO A 1 306 ? -7.285 8.495 -18.293 1.00 48.16 306 PRO A N 1
ATOM 2478 C CA . PRO A 1 306 ? -6.263 9.518 -18.099 1.00 48.16 306 PRO A CA 1
ATOM 2479 C C . PRO A 1 306 ? -5.856 9.587 -16.612 1.00 48.16 306 PRO A C 1
ATOM 2481 O O . PRO A 1 306 ? -6.670 9.257 -15.741 1.00 48.16 306 PRO A O 1
ATOM 2484 N N . PRO A 1 307 ? -4.624 10.031 -16.289 1.00 52.78 307 PRO A N 1
ATOM 2485 C CA . PRO A 1 307 ? -4.236 10.343 -14.914 1.00 52.78 307 PRO A CA 1
ATOM 2486 C C . PRO A 1 307 ? -5.269 11.272 -14.269 1.00 52.78 307 PRO A C 1
ATOM 2488 O O . PRO A 1 307 ? -5.886 12.073 -14.978 1.00 52.78 307 PRO A O 1
ATOM 2491 N N . PHE A 1 308 ? -5.440 11.214 -12.940 1.00 46.06 308 PHE A N 1
ATOM 2492 C CA . PHE A 1 308 ? -6.254 12.207 -12.223 1.00 46.06 308 PHE A CA 1
ATOM 2493 C C . PHE A 1 308 ? -5.920 13.614 -12.751 1.00 46.06 308 PHE A C 1
ATOM 2495 O O . PHE A 1 308 ? -4.732 13.933 -12.876 1.00 46.06 308 PHE A O 1
ATOM 2502 N N . PRO A 1 309 ? -6.928 14.431 -13.117 1.00 37.00 309 PRO A N 1
ATOM 2503 C CA . PRO A 1 309 ? -6.691 15.658 -13.859 1.00 37.00 309 PRO A CA 1
ATOM 2504 C C . PRO A 1 309 ? -5.688 16.535 -13.114 1.00 37.00 309 PRO A C 1
ATOM 2506 O O . PRO A 1 309 ? -5.816 16.748 -11.904 1.00 37.00 309 PRO A O 1
ATOM 2509 N N . ARG A 1 310 ? -4.692 17.055 -13.849 1.00 38.31 310 ARG A N 1
ATOM 2510 C CA . ARG A 1 310 ? -3.844 18.151 -13.371 1.00 38.31 310 ARG A CA 1
ATOM 2511 C C . ARG A 1 310 ? -4.789 19.247 -12.883 1.00 38.31 310 ARG A C 1
ATOM 2513 O O . ARG A 1 310 ? -5.470 19.861 -13.700 1.00 38.31 310 ARG A O 1
ATOM 2520 N N . GLN A 1 311 ? -4.824 19.525 -11.582 1.00 36.72 311 GLN A N 1
ATOM 2521 C CA . GLN A 1 311 ? -5.289 20.839 -11.161 1.00 36.72 311 GLN A CA 1
ATOM 2522 C C . GLN A 1 311 ? -4.214 21.819 -11.618 1.00 36.72 311 GLN A C 1
ATOM 2524 O O . GLN A 1 311 ? -3.175 21.984 -10.981 1.00 36.72 311 GLN A O 1
ATOM 2529 N N . THR A 1 312 ? -4.442 22.425 -12.781 1.00 29.09 312 THR A N 1
ATOM 2530 C CA . THR A 1 312 ? -3.860 23.723 -13.100 1.00 29.09 312 THR A CA 1
ATOM 2531 C C . THR A 1 312 ? -4.101 24.621 -11.899 1.00 29.09 312 THR A C 1
ATOM 2533 O O . THR A 1 312 ? -5.221 24.657 -11.389 1.00 29.09 312 THR A O 1
ATOM 2536 N N . ALA A 1 313 ? -3.054 25.300 -11.439 1.00 33.03 313 ALA A N 1
ATOM 2537 C CA . ALA A 1 313 ? -3.122 26.288 -10.377 1.00 33.03 313 ALA A CA 1
ATOM 2538 C C . ALA A 1 313 ? -4.164 27.364 -10.729 1.00 33.03 313 ALA A C 1
ATOM 2540 O O . ALA A 1 313 ? -3.853 28.366 -11.365 1.00 33.03 313 ALA A O 1
ATOM 2541 N N . ALA A 1 314 ? -5.420 27.141 -10.355 1.00 28.62 314 ALA A N 1
ATOM 2542 C CA . ALA A 1 314 ? -6.433 28.172 -10.355 1.00 28.62 314 ALA A CA 1
ATOM 2543 C C . ALA A 1 314 ? -6.216 28.967 -9.071 1.00 28.62 314 ALA A C 1
ATOM 2545 O O . ALA A 1 314 ? -6.301 28.427 -7.966 1.00 28.62 314 ALA A O 1
ATOM 2546 N N . ALA A 1 315 ? -5.855 30.234 -9.245 1.00 36.41 315 ALA A N 1
ATOM 2547 C CA . ALA A 1 315 ? -5.732 31.213 -8.185 1.00 36.41 315 ALA A CA 1
ATOM 2548 C C . ALA A 1 315 ? -6.995 31.199 -7.313 1.00 36.41 315 ALA A C 1
ATOM 2550 O O . ALA A 1 315 ? -8.058 31.648 -7.733 1.00 36.41 315 ALA A O 1
ATOM 2551 N N . VAL A 1 316 ? -6.877 30.683 -6.092 1.00 28.12 316 VAL A N 1
ATOM 2552 C CA . VAL A 1 316 ? -7.880 30.908 -5.055 1.00 28.12 316 VAL A CA 1
ATOM 2553 C C . VAL A 1 316 ? -7.426 32.147 -4.301 1.00 28.12 316 VAL A C 1
ATOM 2555 O O . VAL A 1 316 ? -6.456 32.114 -3.544 1.00 28.12 316 VAL A O 1
ATOM 2558 N N . SER A 1 317 ? -8.102 33.262 -4.568 1.00 26.75 317 SER A N 1
ATOM 2559 C CA . SER A 1 317 ? -8.067 34.439 -3.710 1.00 26.75 317 SER A CA 1
ATOM 2560 C C . SER A 1 317 ? -8.509 34.025 -2.308 1.00 26.75 317 SER A C 1
ATOM 2562 O O . SER A 1 317 ? -9.627 33.538 -2.123 1.00 26.75 317 SER A O 1
ATOM 2564 N N . TRP A 1 318 ? -7.627 34.196 -1.332 1.00 25.55 318 TRP A N 1
ATOM 2565 C CA . TRP A 1 318 ? -7.926 33.927 0.067 1.00 25.55 318 TRP A CA 1
ATOM 2566 C C . TRP A 1 318 ? -8.636 35.136 0.694 1.00 25.55 318 TRP A C 1
ATOM 2568 O O . TRP A 1 318 ? -8.205 36.264 0.453 1.00 25.55 318 TRP A O 1
ATOM 2578 N N . PRO A 1 319 ? -9.677 34.940 1.523 1.00 26.94 319 PRO A N 1
ATOM 2579 C CA . PRO A 1 319 ? -10.106 35.964 2.464 1.00 26.94 319 PRO A CA 1
ATOM 2580 C C . PRO A 1 319 ? -9.029 36.160 3.544 1.00 26.94 319 PRO A C 1
ATOM 2582 O O . PRO A 1 319 ? -8.452 35.193 4.040 1.00 26.94 319 PRO A O 1
ATOM 2585 N N . ASP A 1 320 ? -8.780 37.418 3.910 1.00 27.67 320 ASP A N 1
ATOM 2586 C CA . ASP A 1 320 ? -7.668 37.922 4.740 1.00 27.67 320 ASP A CA 1
ATOM 2587 C C . ASP A 1 320 ? -7.564 37.387 6.191 1.00 27.67 320 ASP A C 1
ATOM 2589 O O . ASP A 1 320 ? -6.760 37.873 6.985 1.00 27.67 320 ASP A O 1
ATOM 2593 N N . SER A 1 321 ? -8.319 36.361 6.587 1.00 26.72 321 SER A N 1
ATOM 2594 C CA . SER A 1 321 ? -8.368 35.896 7.981 1.00 26.72 321 SER A CA 1
ATOM 2595 C C . SER A 1 321 ? -7.298 34.866 8.379 1.00 26.72 321 SER A C 1
ATOM 2597 O O . SER A 1 321 ? -7.318 34.387 9.510 1.00 26.72 321 SER A O 1
ATOM 2599 N N . MET A 1 322 ? -6.334 34.535 7.510 1.00 30.73 322 MET A N 1
ATOM 2600 C CA . MET A 1 322 ? -5.270 33.551 7.801 1.00 30.73 322 MET A CA 1
ATOM 2601 C C . MET A 1 322 ? -3.844 34.128 7.795 1.00 30.73 322 MET A C 1
ATOM 2603 O O . MET A 1 322 ? -2.887 33.446 7.436 1.00 30.73 322 MET A O 1
ATOM 2607 N N . ARG A 1 323 ? -3.665 35.370 8.260 1.00 29.00 323 ARG A N 1
ATOM 2608 C CA . ARG A 1 323 ? -2.374 35.817 8.811 1.00 29.00 323 ARG A CA 1
ATOM 2609 C C . ARG A 1 323 ? -2.446 35.801 10.335 1.00 29.00 323 ARG A C 1
ATOM 2611 O O . ARG A 1 323 ? -2.882 36.778 10.930 1.00 29.00 323 ARG A O 1
ATOM 2618 N N . SER A 1 324 ? -2.023 34.710 10.973 1.00 26.95 324 SER A N 1
ATOM 2619 C CA . SER A 1 324 ? -1.133 34.739 12.150 1.00 26.95 324 SER A CA 1
ATOM 2620 C C . SER A 1 324 ? -1.056 33.395 12.889 1.00 26.95 324 SER A C 1
ATOM 2622 O O . SER A 1 324 ? -2.077 32.766 13.156 1.00 26.95 324 SER A O 1
ATOM 2624 N N . ARG A 1 325 ? 0.185 33.119 13.317 1.00 28.39 325 ARG A N 1
ATOM 2625 C CA . ARG A 1 325 ? 0.695 32.156 14.311 1.00 28.39 325 ARG A CA 1
ATOM 2626 C C . ARG A 1 325 ? 1.058 30.765 13.817 1.00 28.39 325 ARG A C 1
ATOM 2628 O O . ARG A 1 325 ? 0.153 29.971 13.497 1.00 28.39 325 ARG A O 1
#

InterPro domains:
  IPR002196 Glycoside hydrolase, family 24 [PF00959] (21-184)
  IPR023346 Lysozyme-like domain superfamily [SSF53955] (16-188)
  IPR023347 Lysozyme domain superfamily [G3DSA:1.10.530.40] (10-189)

Sequence (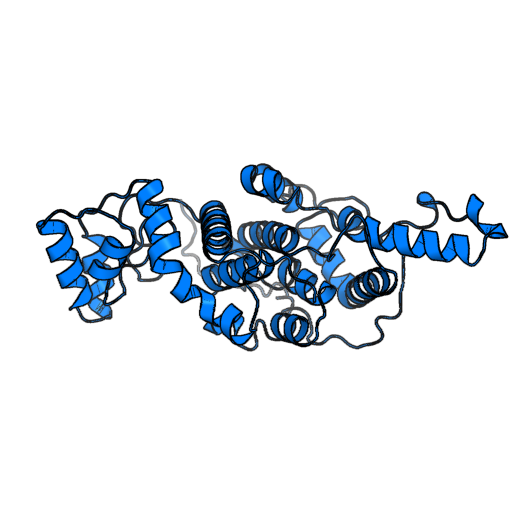325 aa):
MRYDELTRDEYRRRAADMIMHFEGFHPRPYDARDGKATIGYGYTFNRDNNVELFDRAGITLTEGQRQHLAVIDAAMPGQRTALGLQAPIVLTRQQARDLLELASLDRYEDAANRMRLPYSDERAVVVSITYNRGSGRVLGDAMHPFRAALEQDDRAEAWYQIRYNSWGTSSRDEAGLRKRRGMEAQIFGLYEDPQNVTREEALSVYRMFELHRENIEALERRWGVAFDGRSERGANNIVTMANRDYPDLVRVYGRVPTITEALTPARDRLLRDLREQYPELADRLGPDAFPPLSVFVDPGRALRSPPFPRQTAAAVSWPDSMRSR

Organism: NCBI:txid1169913

pLDDT: mean 89.33, std 16.3, range [25.55, 98.5]

Foldseek 3Di:
DDFPFDDPLVLLLLLLVLLPLLFDAAQAFDCPVPLFTAHGRGDTLLELCQLVLLVQLVNDDDPVLSVLSNCLNPDDSNCNRVSSNVRPGTDDNSSSSSSRRRRNLVQQQPLVVVLVPHRHLLSSLSSSLCVVQPPCCCPDPQNVQLSVCSVVVLLLSNLCCLQQRSQDDDPVCSLSSNLSSLLSSLSSALDPDLVDDDLVSLLSNQLSCQQCVVSLQVCCQQAAAHPVRDHDVPHPRSQVVSCVSRVVSCVVRNGRDD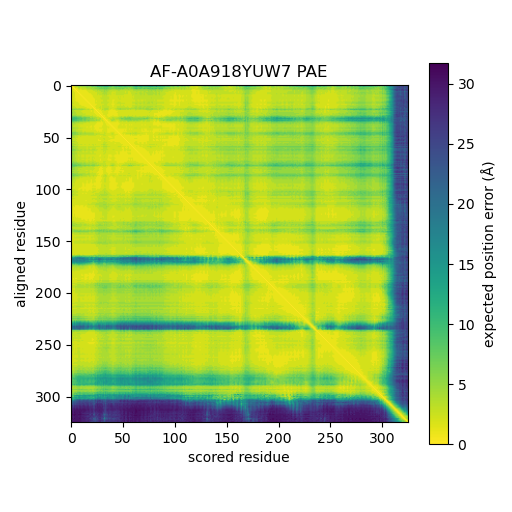PQVSQVSSQVNVLVVVCVVCVVCNVVSDCVVRRSSPDHDNSVDHDPDPGDDPPDPDDDDDDPPPPDD

Mean predicted aligned error: 6.7 Å

Radius of gyration: 22.8 Å; Cα contacts (8 Å, |Δi|>4): 438; chains: 1; bounding box: 56×57×69 Å

Solvent-accessible surface area (backbone atoms only — not comparable to full-atom values): 18015 Å² total; per-residue (Å²): 113,87,72,71,76,41,56,70,68,58,26,36,51,52,32,36,52,55,41,50,73,76,33,71,80,32,47,42,46,38,75,82,81,80,81,40,11,26,30,26,59,70,48,58,44,72,45,65,50,52,51,59,33,37,53,61,25,68,49,88,67,53,72,70,48,45,53,52,33,47,51,26,27,75,41,58,79,91,50,9,26,66,50,27,50,64,47,90,54,75,49,52,74,65,52,27,44,29,34,37,43,65,44,44,49,72,80,30,34,60,52,31,58,76,69,64,53,62,46,18,59,50,33,28,37,47,25,43,51,19,63,75,62,35,49,70,47,55,71,31,77,87,26,40,70,37,51,52,16,62,77,66,54,31,52,36,50,28,28,46,31,40,43,75,63,64,52,78,85,54,78,91,49,35,68,64,37,39,21,50,24,38,46,42,23,40,57,47,28,70,49,91,44,70,92,69,58,47,70,69,54,25,49,45,41,40,15,41,45,53,72,40,39,72,58,51,43,56,48,22,30,65,37,33,56,17,92,89,70,46,53,47,87,92,50,76,35,29,43,63,47,33,44,67,74,36,50,72,56,28,74,76,59,46,66,43,63,54,69,57,64,64,35,38,48,34,36,55,41,54,50,49,54,48,29,70,74,36,62,93,46,34,90,67,64,38,69,86,74,55,42,51,86,76,67,84,46,83,46,88,66,79,80,93,63,80,74,83,76,81,78,67,88,71,85,75,85,74,75,88,85,81,81,80,135

Secondary structure (DSSP, 8-state):
-------HHHHHHHHHHHHHHHS--EEEEEE-SSSSEEEETTEES-SS-HHHHHHHTT----HHHHHHHHHHHHS-TTTHHHHHHT------HHHHHHIIIIIIGGGG-HHHHHTT--SSHHHHHHHHHHHHH-HHHHHSGGGHHHHHHHHTT-HHHHHHIIIII-S-S-SSSHHHHHHHHHHHHHHH-SSS-TTS--HHHHHHHHHHHHHTHHHHHHHHHHHS--TTSPPPTT---HHHHHHHH-HHHHHHH-PPPPHHHHHHHHHHHHHHHHHHH-GGGTTT--TTTS-GGG-----SS--SS--S--------PPPGGG---